Protein AF-A0A842YG38-F1 (afdb_monomer_lite)

Radius of gyration: 20.45 Å; chains: 1; bounding box: 41×38×57 Å

pLDDT: mean 91.99, std 7.6, range [54.41, 98.69]

Foldseek 3Di:
DVVLLVCLVVQNKDWDKDFAAQKIKTAIDGHPPAATPCQPPFPDDVVPDDDCQRRNTDVVVVVVRVVLSVVQVVCVVVVHDGPRGQWMFMAGRVVRDTDIDGHHHDLQRCRRHDHPDDGDDDDDDQWDWDQDPPRKIKIKGHDPWQPQDPQVQLVVQCVVVVWAWPADDPFWTKTAHPLGKIWIAGSRRIIMIIRDPDPVVVVVVSCSSRVD

Secondary structure (DSSP, 8-state):
-HHHHHHHHHT--EEEEEEEBTEEEEEEE-TTTS--HHHHSTT--GGGSPPHHHH-B-HHHHHHHHHHHHHHHHHHHTTPPPTTBTEEEEEETTTTEEEEEEP---TT-TTTS--SSPPPPPPP-SEEEEE-GGG-EEEEE--SS-----HHHHHHHHHHTTPEEEEEETTEEEEE-TTS-EEEEETTS-EEEES-SSHHHHHHHHHHHHT-

Sequence (212 aa):
YALNRACLESGTPLIHGAAVAYNGNVSTIIPGKTACLECFQGGIDDSELPTCAVVGVHPSLVNVIGSMMASEAVRVLAGLMPVLADRLMFVDFHDLSFDVIKLMRSERCPVCGESDREPYQLTFEPIVEICGREGRRVFVFQPDESLDIELFRVLEKVEKLGYEVFAQGMLGFSFVGSDGVKGSVLKSGITILEGFNTRDSATRFHANILGS

Structure (mmCIF, N/CA/C/O backbone):
data_AF-A0A842YG38-F1
#
_entry.id   AF-A0A842YG38-F1
#
loop_
_atom_site.group_PDB
_atom_site.id
_atom_site.type_symbol
_atom_site.label_atom_id
_atom_site.label_alt_id
_atom_site.label_comp_id
_atom_site.label_asym_id
_atom_site.label_entity_id
_atom_site.label_seq_id
_atom_site.pdbx_PDB_ins_code
_atom_site.Cartn_x
_atom_site.Cartn_y
_atom_site.Cartn_z
_atom_site.occupancy
_atom_site.B_iso_or_equiv
_atom_site.auth_seq_id
_atom_site.auth_comp_id
_atom_site.auth_asym_id
_atom_site.auth_atom_id
_atom_site.pdbx_PDB_model_num
ATOM 1 N N . TYR A 1 1 ? 4.309 -1.866 7.456 1.00 89.19 1 TYR A N 1
ATOM 2 C CA . TYR A 1 1 ? 4.528 -1.067 8.689 1.00 89.19 1 TYR A CA 1
ATOM 3 C C . TYR A 1 1 ? 4.772 0.433 8.477 1.00 89.19 1 TYR A C 1
ATOM 5 O O . TYR A 1 1 ? 4.211 1.210 9.240 1.00 89.19 1 TYR A O 1
ATOM 13 N N . ALA A 1 2 ? 5.536 0.877 7.466 1.00 91.25 2 ALA A N 1
ATOM 14 C CA . ALA A 1 2 ? 5.859 2.303 7.259 1.00 91.25 2 ALA A CA 1
ATOM 15 C C . ALA A 1 2 ? 4.635 3.248 7.275 1.00 91.25 2 ALA A C 1
ATOM 17 O O . ALA A 1 2 ? 4.614 4.219 8.027 1.00 91.25 2 ALA A O 1
ATOM 18 N N . LEU A 1 3 ? 3.574 2.911 6.529 1.00 93.88 3 LEU A N 1
ATOM 19 C CA . LEU A 1 3 ? 2.346 3.715 6.481 1.00 93.88 3 LEU A CA 1
ATOM 20 C C . LEU A 1 3 ? 1.648 3.824 7.847 1.00 93.88 3 LEU A C 1
ATOM 22 O O . LEU A 1 3 ? 1.170 4.893 8.202 1.00 93.88 3 LEU A O 1
ATOM 26 N N . ASN A 1 4 ? 1.637 2.747 8.642 1.00 95.94 4 ASN A N 1
ATOM 27 C CA . ASN A 1 4 ? 1.090 2.775 10.002 1.00 95.94 4 ASN A CA 1
ATOM 28 C C . ASN A 1 4 ? 1.818 3.811 10.865 1.00 95.94 4 ASN A C 1
ATOM 30 O O . ASN A 1 4 ? 1.164 4.612 11.521 1.00 95.94 4 ASN A O 1
ATOM 34 N N . ARG A 1 5 ? 3.155 3.841 10.823 1.00 95.19 5 ARG A N 1
ATOM 35 C CA . ARG A 1 5 ? 3.957 4.801 11.599 1.00 95.19 5 ARG A CA 1
ATOM 36 C C . ARG A 1 5 ? 3.713 6.242 11.152 1.00 95.19 5 ARG A C 1
ATOM 38 O O . ARG A 1 5 ? 3.438 7.085 11.995 1.00 95.19 5 ARG A O 1
ATOM 45 N N . ALA A 1 6 ? 3.699 6.499 9.845 1.00 96.56 6 ALA A N 1
ATOM 46 C CA . ALA A 1 6 ? 3.403 7.829 9.307 1.00 96.56 6 ALA A CA 1
ATOM 47 C C . ALA A 1 6 ? 1.988 8.320 9.682 1.00 96.56 6 ALA A C 1
ATOM 49 O O . ALA A 1 6 ? 1.783 9.488 10.021 1.00 96.56 6 ALA A O 1
ATOM 50 N N . CYS A 1 7 ? 0.992 7.430 9.664 1.00 98.19 7 CYS A N 1
ATOM 51 C CA . CYS A 1 7 ? -0.370 7.737 10.106 1.00 98.19 7 CYS A CA 1
ATOM 52 C C . CYS A 1 7 ? -0.446 8.009 11.614 1.00 98.19 7 CYS A C 1
ATOM 54 O O . CYS A 1 7 ? -1.137 8.938 12.027 1.00 98.19 7 CYS A O 1
ATOM 56 N N . LEU A 1 8 ? 0.283 7.243 12.433 1.00 97.44 8 LEU A N 1
ATOM 57 C CA . LEU A 1 8 ? 0.380 7.485 13.875 1.00 97.44 8 LEU A CA 1
ATOM 58 C C . LEU A 1 8 ? 0.992 8.857 14.180 1.00 97.44 8 LEU A C 1
ATOM 60 O O . LEU A 1 8 ? 0.431 9.593 14.986 1.00 97.44 8 LEU A O 1
ATOM 64 N N . GLU A 1 9 ? 2.089 9.210 13.507 1.00 97.12 9 GLU A N 1
ATOM 65 C CA . GLU A 1 9 ? 2.782 10.493 13.674 1.00 97.12 9 GLU A CA 1
ATOM 66 C C . GLU A 1 9 ? 1.919 11.682 13.229 1.00 97.12 9 GLU A C 1
ATOM 68 O O . GLU A 1 9 ? 1.797 12.675 13.942 1.00 97.12 9 GLU A O 1
ATOM 73 N N . SER A 1 10 ? 1.264 11.568 12.071 1.00 98.00 10 SER A N 1
ATOM 74 C CA . SER A 1 10 ? 0.410 12.635 11.529 1.00 98.00 10 SER A CA 1
ATOM 75 C C . SER A 1 10 ? -0.978 12.721 12.175 1.00 98.00 10 SER A C 1
ATOM 77 O O . SER A 1 10 ? -1.723 13.660 11.900 1.00 98.00 10 SER A O 1
ATOM 79 N N . GLY A 1 11 ? -1.369 11.733 12.987 1.00 97.56 11 GLY A N 1
ATOM 80 C CA . GLY A 1 11 ? -2.729 11.620 13.521 1.00 97.56 11 GLY A CA 1
ATOM 81 C C . GLY A 1 11 ? -3.790 11.263 12.470 1.00 97.56 11 GLY A C 1
ATOM 82 O O . GLY A 1 11 ? -4.988 11.354 12.749 1.00 97.56 11 GLY A O 1
ATOM 83 N N . THR A 1 12 ? -3.378 10.845 11.271 1.00 98.25 12 THR A N 1
ATOM 84 C CA . THR A 1 12 ? -4.284 10.494 10.170 1.00 98.25 12 THR A CA 1
ATOM 85 C C . THR A 1 12 ? -4.851 9.083 10.371 1.00 98.25 12 THR A C 1
ATOM 87 O O . THR A 1 12 ? -4.068 8.144 10.520 1.00 98.25 12 THR A O 1
ATOM 90 N N . PRO A 1 13 ? -6.184 8.874 10.344 1.00 98.19 13 PRO A N 1
ATOM 91 C CA . PRO A 1 13 ? -6.758 7.531 10.378 1.00 98.19 13 PRO A CA 1
ATOM 92 C C . PRO A 1 13 ? -6.266 6.663 9.215 1.00 98.19 13 PRO A C 1
ATOM 94 O O . PRO A 1 13 ? -6.229 7.112 8.070 1.00 98.19 13 PRO A O 1
ATOM 97 N N . LEU A 1 14 ? -5.933 5.406 9.506 1.00 98.44 14 LEU A N 1
ATOM 98 C CA . LEU A 1 14 ? -5.499 4.421 8.518 1.00 98.44 14 LEU A CA 1
ATOM 99 C C . LEU A 1 14 ? -6.537 3.310 8.412 1.00 98.44 14 LEU A C 1
ATOM 101 O O . LEU A 1 14 ? -6.844 2.643 9.394 1.00 98.44 14 LEU A O 1
ATOM 105 N N . ILE A 1 15 ? -7.030 3.063 7.205 1.00 98.38 15 ILE A N 1
ATOM 106 C CA . ILE A 1 15 ? -7.835 1.879 6.914 1.00 98.38 15 ILE A CA 1
ATOM 107 C C . ILE A 1 15 ? -6.891 0.854 6.314 1.00 98.38 15 ILE A C 1
ATOM 109 O O . ILE A 1 15 ? -6.390 1.027 5.203 1.00 98.38 15 ILE A O 1
ATOM 113 N N . HIS A 1 16 ? -6.596 -0.175 7.094 1.00 97.62 16 HIS A N 1
ATOM 114 C CA . HIS A 1 16 ? -5.733 -1.266 6.689 1.00 97.62 16 HIS A CA 1
ATOM 115 C C . HIS A 1 16 ? -6.567 -2.360 6.030 1.00 97.62 16 HIS A C 1
ATOM 117 O O . HIS A 1 16 ? -7.630 -2.719 6.537 1.00 97.62 16 HIS A O 1
ATOM 123 N N . GLY A 1 17 ? -6.056 -2.916 4.937 1.00 96.81 17 GLY A N 1
ATOM 124 C CA . GLY A 1 17 ? -6.564 -4.156 4.382 1.00 96.81 17 GLY A CA 1
ATOM 125 C C . GLY A 1 17 ? -5.454 -4.972 3.739 1.00 96.81 17 GLY A C 1
ATOM 126 O O . GLY A 1 17 ? -4.491 -4.416 3.204 1.00 96.81 17 GLY A O 1
ATOM 127 N N . ALA A 1 18 ? -5.603 -6.289 3.800 1.00 94.19 18 ALA A N 1
ATOM 128 C CA . ALA A 1 18 ? -4.681 -7.255 3.217 1.00 94.19 18 ALA A CA 1
ATOM 129 C C . ALA A 1 18 ? -5.459 -8.421 2.598 1.00 94.19 18 ALA A C 1
ATOM 131 O O . ALA A 1 18 ? -6.557 -8.746 3.050 1.00 94.19 18 ALA A O 1
ATOM 132 N N . ALA A 1 19 ? -4.896 -9.048 1.564 1.00 93.81 19 ALA A N 1
ATOM 133 C CA . ALA A 1 19 ? -5.462 -10.233 0.927 1.00 93.81 19 ALA A CA 1
ATOM 134 C C . ALA A 1 19 ? -4.358 -11.102 0.309 1.00 93.81 19 ALA A C 1
ATOM 136 O O . ALA A 1 19 ? -3.479 -10.593 -0.389 1.00 93.81 19 ALA A O 1
ATOM 137 N N . VAL A 1 20 ? -4.423 -12.412 0.539 1.00 91.12 20 VAL A N 1
ATOM 138 C CA . VAL A 1 20 ? -3.501 -13.412 -0.009 1.00 91.12 20 VAL A CA 1
ATOM 139 C C . VAL A 1 20 ? -4.223 -14.750 -0.151 1.00 91.12 20 VAL A C 1
ATOM 141 O O . VAL A 1 20 ? -4.976 -15.150 0.736 1.00 91.12 20 VAL A O 1
ATOM 144 N N . ALA A 1 21 ? -4.015 -15.451 -1.268 1.00 92.25 21 ALA A N 1
ATOM 145 C CA . ALA A 1 21 ? -4.745 -16.673 -1.606 1.00 92.25 21 ALA A CA 1
ATOM 146 C C . ALA A 1 21 ? -6.273 -16.480 -1.468 1.00 92.25 21 ALA A C 1
ATOM 148 O O . ALA A 1 21 ? -6.866 -15.731 -2.246 1.00 92.25 21 ALA A O 1
ATOM 149 N N . TYR A 1 22 ? -6.897 -17.111 -0.471 1.00 95.00 22 TYR A N 1
ATOM 150 C CA . TYR A 1 22 ? -8.331 -17.018 -0.171 1.00 95.00 22 TYR A CA 1
ATOM 151 C C . TYR A 1 22 ? -8.636 -16.229 1.112 1.00 95.00 22 TYR A C 1
ATOM 153 O O . TYR A 1 22 ? -9.801 -16.086 1.466 1.00 95.00 22 TYR A O 1
ATOM 161 N N . ASN A 1 23 ? -7.617 -15.683 1.778 1.00 95.69 23 ASN A N 1
ATOM 162 C CA . ASN A 1 23 ? -7.745 -15.012 3.067 1.00 95.69 23 ASN A CA 1
ATOM 163 C C . ASN A 1 23 ? -7.525 -13.510 2.940 1.00 95.69 23 ASN A C 1
ATOM 165 O O . ASN A 1 23 ? -6.598 -13.061 2.263 1.00 95.69 23 ASN A O 1
ATOM 169 N N . GLY A 1 24 ? -8.343 -12.722 3.624 1.00 96.06 24 GLY A N 1
ATOM 170 C CA . GLY A 1 24 ? -8.175 -11.281 3.704 1.00 96.06 24 GLY A CA 1
ATOM 171 C C . GLY A 1 24 ? -8.549 -10.733 5.066 1.00 96.06 24 GLY A C 1
ATOM 172 O O . GLY A 1 24 ? -9.184 -11.404 5.877 1.00 96.06 24 GLY A O 1
ATOM 173 N N . ASN A 1 25 ? -8.139 -9.500 5.335 1.00 97.12 25 ASN A N 1
ATOM 174 C CA . ASN A 1 25 ? -8.551 -8.806 6.541 1.00 97.12 25 ASN A CA 1
ATOM 175 C C . ASN A 1 25 ? -8.699 -7.298 6.334 1.00 97.12 25 ASN A C 1
ATOM 177 O O . ASN A 1 25 ? -8.123 -6.739 5.400 1.00 97.12 25 ASN A O 1
ATOM 181 N N . VAL A 1 26 ? -9.498 -6.663 7.197 1.00 98.44 26 VAL A N 1
ATOM 182 C CA . VAL A 1 26 ? -9.698 -5.207 7.243 1.00 98.44 26 VAL A CA 1
ATOM 183 C C . VAL A 1 26 ? -9.767 -4.733 8.690 1.00 98.44 26 VAL A C 1
ATOM 185 O O . VAL A 1 26 ? -10.439 -5.345 9.524 1.00 98.44 26 VAL A O 1
ATOM 188 N N . SER A 1 27 ? -9.113 -3.612 8.983 1.00 98.44 27 SER A N 1
ATOM 189 C CA . SER A 1 27 ? -9.216 -2.918 10.267 1.00 98.44 27 SER A CA 1
ATOM 190 C C . SER A 1 27 ? -9.094 -1.410 10.079 1.00 98.44 27 SER A C 1
ATOM 192 O O . SER A 1 27 ? -8.398 -0.947 9.172 1.00 98.44 27 SER A O 1
ATOM 194 N N . THR A 1 28 ? -9.739 -0.639 10.954 1.00 98.56 28 THR A N 1
ATOM 195 C CA . THR A 1 28 ? -9.620 0.822 10.959 1.00 98.56 28 THR A CA 1
ATOM 196 C C . THR A 1 28 ? -8.837 1.284 12.181 1.00 98.56 28 THR A C 1
ATOM 198 O O . THR A 1 28 ? -9.261 1.108 13.322 1.00 98.56 28 THR A O 1
ATOM 201 N N . ILE A 1 29 ? -7.698 1.917 11.928 1.00 98.50 29 ILE A N 1
ATOM 202 C CA . ILE A 1 29 ? -6.767 2.422 12.931 1.00 98.50 29 ILE A CA 1
ATOM 203 C C . ILE A 1 29 ? -7.006 3.921 13.100 1.00 98.50 29 ILE A C 1
ATOM 205 O O . ILE A 1 29 ? -6.855 4.700 12.158 1.00 98.50 29 ILE A O 1
ATOM 209 N N . ILE A 1 30 ? -7.342 4.334 14.320 1.00 98.00 30 ILE A N 1
ATOM 210 C CA . ILE A 1 30 ? -7.445 5.738 14.711 1.00 98.00 30 ILE A CA 1
ATOM 211 C C . ILE A 1 30 ? -6.311 6.033 15.698 1.00 98.00 30 ILE A C 1
ATOM 213 O O . ILE A 1 30 ? -6.358 5.542 16.835 1.00 98.00 30 ILE A O 1
ATOM 217 N N . PRO A 1 31 ? -5.302 6.828 15.292 1.00 97.50 31 PRO A N 1
ATOM 218 C CA . PRO A 1 31 ? -4.151 7.145 16.129 1.00 97.50 31 PRO A CA 1
ATOM 219 C C . PRO A 1 31 ? -4.533 7.605 17.538 1.00 97.50 31 PRO A C 1
ATOM 221 O O . PRO A 1 31 ? -5.445 8.410 17.730 1.00 97.50 31 PRO A O 1
ATOM 224 N N . GLY A 1 32 ? -3.856 7.037 18.538 1.00 94.62 32 GLY A N 1
ATOM 225 C CA . GLY A 1 32 ? -4.081 7.323 19.958 1.00 94.62 32 GLY A CA 1
ATOM 226 C C . GLY A 1 32 ? -5.387 6.779 20.554 1.00 94.62 32 GLY A C 1
ATOM 227 O O . GLY A 1 32 ? -5.559 6.870 21.767 1.00 94.62 32 GLY A O 1
ATOM 228 N N . LYS A 1 33 ? -6.295 6.205 19.750 1.00 95.69 33 LYS A N 1
ATOM 229 C CA . LYS A 1 33 ? -7.598 5.701 20.220 1.00 95.69 33 LYS A CA 1
ATOM 230 C C . LYS A 1 33 ? -7.733 4.185 20.120 1.00 95.69 33 LYS A C 1
ATOM 232 O O . LYS A 1 33 ? -8.194 3.578 21.076 1.00 95.69 33 LYS A O 1
ATOM 237 N N . THR A 1 34 ? -7.326 3.590 19.001 1.00 97.62 34 THR A N 1
ATOM 238 C CA . THR A 1 34 ? -7.459 2.144 18.752 1.00 97.62 34 THR A CA 1
ATOM 239 C C . THR A 1 34 ? -6.103 1.439 18.770 1.00 97.62 34 THR A C 1
ATOM 241 O O . THR A 1 34 ? -5.045 2.077 18.801 1.00 97.62 34 THR A O 1
ATOM 244 N N . ALA A 1 35 ? -6.111 0.109 18.690 1.00 97.50 35 ALA A N 1
ATOM 245 C CA . ALA A 1 35 ? -4.940 -0.672 18.315 1.00 97.50 35 ALA A CA 1
ATOM 246 C C . ALA A 1 35 ? -4.382 -0.193 16.960 1.00 97.50 35 ALA A C 1
ATOM 248 O O . ALA A 1 35 ? -5.147 0.074 16.031 1.00 97.50 35 ALA A O 1
ATOM 249 N N . CYS A 1 36 ? -3.055 -0.076 16.852 1.00 97.12 36 CYS A N 1
ATOM 250 C CA . CYS A 1 36 ? -2.376 0.152 15.577 1.00 97.12 36 CYS A CA 1
ATOM 251 C C . CYS A 1 36 ? -2.009 -1.182 14.914 1.00 97.12 36 CYS A C 1
ATOM 253 O O . CYS A 1 36 ? -2.131 -2.236 15.541 1.00 97.12 36 CYS A O 1
ATOM 255 N N . LEU A 1 37 ? -1.511 -1.144 13.676 1.00 95.25 37 LEU A N 1
ATOM 256 C CA . LEU A 1 37 ? -1.117 -2.355 12.946 1.00 95.25 37 LEU A CA 1
ATOM 257 C C . LEU A 1 37 ? -0.091 -3.196 13.726 1.00 95.25 37 LEU A C 1
ATOM 259 O O . LEU A 1 37 ? -0.227 -4.407 13.855 1.00 95.25 37 LEU A O 1
ATOM 263 N N . GLU A 1 38 ? 0.907 -2.549 14.329 1.00 94.31 38 GLU A N 1
ATOM 264 C CA . GLU A 1 38 ? 1.949 -3.230 15.110 1.00 94.31 38 GLU A CA 1
ATOM 265 C C . GLU A 1 38 ? 1.470 -3.723 16.485 1.00 94.31 38 GLU A C 1
ATOM 267 O O . GLU A 1 38 ? 2.184 -4.476 17.139 1.00 94.31 38 GLU A O 1
ATOM 272 N N . CYS A 1 39 ? 0.261 -3.360 16.934 1.00 94.75 39 CYS A N 1
ATOM 273 C CA . CYS A 1 39 ? -0.321 -3.962 18.137 1.00 94.75 39 CYS A CA 1
ATOM 274 C C . CYS A 1 39 ? -0.734 -5.420 17.911 1.00 94.75 39 CYS A C 1
ATOM 276 O O . CYS A 1 39 ? -0.645 -6.210 18.845 1.00 94.75 39 CYS A O 1
ATOM 278 N N . PHE A 1 40 ? -1.219 -5.762 16.712 1.00 91.38 40 PHE A N 1
ATOM 279 C CA . PHE A 1 40 ? -1.770 -7.093 16.416 1.00 91.38 40 PHE A CA 1
ATOM 280 C C . PHE A 1 40 ? -0.999 -7.860 15.339 1.00 91.38 40 PHE A C 1
ATOM 282 O O . PHE A 1 40 ? -1.184 -9.066 15.215 1.00 91.38 40 PHE A O 1
ATOM 289 N N . GLN A 1 41 ? -0.131 -7.181 14.589 1.00 87.00 41 GLN A N 1
ATOM 290 C CA . GLN A 1 41 ? 0.727 -7.784 13.568 1.00 87.00 41 GLN A CA 1
ATOM 291 C C . GLN A 1 41 ? 2.225 -7.598 13.869 1.00 87.00 41 GLN A C 1
ATOM 293 O O . GLN A 1 41 ? 3.075 -8.060 13.119 1.00 87.00 41 GLN A O 1
ATOM 298 N N . GLY A 1 42 ? 2.576 -6.928 14.973 1.00 76.81 42 GLY A N 1
ATOM 299 C CA . GLY A 1 42 ? 3.970 -6.671 15.334 1.00 76.81 42 GLY A CA 1
ATOM 300 C C . GLY A 1 42 ? 4.759 -7.953 15.614 1.00 76.81 42 GLY A C 1
ATOM 301 O O . GLY A 1 42 ? 4.316 -8.805 16.382 1.00 76.81 42 GLY A O 1
ATOM 302 N N . GLY A 1 43 ? 5.956 -8.053 15.029 1.00 68.44 43 GLY A N 1
ATOM 303 C CA . GLY A 1 43 ? 6.881 -9.171 15.246 1.00 68.44 43 GLY A CA 1
ATOM 304 C C . GLY A 1 43 ? 6.702 -10.354 14.295 1.00 68.44 43 GLY A C 1
ATOM 305 O O . GLY A 1 43 ? 7.338 -11.381 14.508 1.00 68.44 43 GLY A O 1
ATOM 306 N N . ILE A 1 44 ? 5.864 -10.220 13.265 1.00 74.06 44 ILE A N 1
ATOM 307 C CA . ILE A 1 44 ? 5.828 -11.169 12.152 1.00 74.06 44 ILE A CA 1
ATOM 308 C C . ILE A 1 44 ? 6.951 -10.812 11.178 1.00 74.06 44 ILE A C 1
ATOM 310 O O . ILE A 1 44 ? 7.106 -9.646 10.807 1.00 74.06 44 ILE A O 1
ATOM 314 N N . ASP A 1 45 ? 7.740 -11.811 10.791 1.00 73.62 45 ASP A N 1
ATOM 315 C CA . ASP A 1 45 ? 8.684 -11.671 9.692 1.00 73.62 45 ASP A CA 1
ATOM 316 C C . ASP A 1 45 ? 7.926 -11.798 8.366 1.00 73.62 45 ASP A C 1
ATOM 318 O O . ASP A 1 45 ? 7.559 -12.892 7.936 1.00 73.62 45 ASP A O 1
ATOM 322 N N . ASP A 1 46 ? 7.670 -10.658 7.723 1.00 72.12 46 ASP A N 1
ATOM 323 C CA . ASP A 1 46 ? 6.972 -10.613 6.438 1.00 72.12 46 ASP A CA 1
ATOM 324 C C . ASP A 1 46 ? 7.717 -11.414 5.345 1.00 72.12 46 ASP A C 1
ATOM 326 O O . ASP A 1 46 ? 7.086 -11.831 4.373 1.00 72.12 46 ASP A O 1
ATOM 330 N N . SER A 1 47 ? 9.025 -11.677 5.501 1.00 71.62 47 SER A N 1
ATOM 331 C CA . SER A 1 47 ? 9.806 -12.487 4.552 1.00 71.62 47 SER A CA 1
ATOM 332 C C . SER A 1 47 ? 9.492 -13.987 4.620 1.00 71.62 47 SER A C 1
ATOM 334 O O . SER A 1 47 ? 9.705 -14.704 3.640 1.00 71.62 47 SER A O 1
ATOM 336 N N . GLU A 1 48 ? 8.932 -14.461 5.736 1.00 75.12 48 GLU A N 1
ATOM 337 C CA . GLU A 1 48 ? 8.480 -15.846 5.902 1.00 75.12 48 GLU A CA 1
ATOM 338 C C . GLU A 1 48 ? 7.050 -16.060 5.379 1.00 75.12 48 GLU A C 1
ATOM 340 O O . GLU A 1 48 ? 6.600 -17.200 5.224 1.00 75.12 48 GLU A O 1
ATOM 345 N N . LEU A 1 49 ? 6.318 -14.979 5.088 1.00 77.12 49 LEU A N 1
ATOM 346 C CA . LEU A 1 49 ? 4.953 -15.061 4.584 1.00 77.12 49 LEU A CA 1
ATOM 347 C C . LEU A 1 49 ? 4.926 -15.276 3.062 1.00 77.12 49 LEU A C 1
ATOM 349 O O . LEU A 1 49 ? 5.641 -14.607 2.313 1.00 77.12 49 LEU A O 1
ATOM 353 N N . PRO A 1 50 ? 4.051 -16.163 2.555 1.00 73.50 50 PRO A N 1
ATOM 354 C CA . PRO A 1 50 ? 3.872 -16.317 1.122 1.00 73.50 50 PRO A CA 1
ATOM 355 C C . PRO A 1 50 ? 3.331 -15.022 0.511 1.00 73.50 50 PRO A C 1
ATOM 357 O O . PRO A 1 50 ? 2.328 -14.465 0.959 1.00 73.50 50 PRO A O 1
ATOM 360 N N . THR A 1 51 ? 3.966 -14.559 -0.561 1.00 73.81 51 THR A N 1
ATOM 361 C CA . THR A 1 51 ? 3.512 -13.371 -1.285 1.00 73.81 51 THR A CA 1
ATOM 362 C C . THR A 1 51 ? 2.381 -13.727 -2.247 1.00 73.81 51 THR A C 1
ATOM 364 O O . THR A 1 51 ? 2.328 -14.832 -2.794 1.00 73.81 51 THR A O 1
ATOM 367 N N . CYS A 1 52 ? 1.497 -12.768 -2.539 1.00 70.88 52 CYS A N 1
ATOM 368 C CA . CYS A 1 52 ? 0.468 -12.937 -3.574 1.00 70.88 52 CYS A CA 1
ATOM 369 C C . CYS A 1 52 ? 1.067 -13.243 -4.959 1.00 70.88 52 CYS A C 1
ATOM 371 O O . CYS A 1 52 ? 0.389 -13.819 -5.804 1.00 70.88 52 CYS A O 1
ATOM 373 N N . ALA A 1 53 ? 2.342 -12.910 -5.175 1.00 68.19 53 ALA A N 1
ATOM 374 C CA . ALA A 1 53 ? 3.084 -13.271 -6.371 1.00 68.19 53 ALA A CA 1
ATOM 375 C C . ALA A 1 53 ? 3.353 -14.782 -6.486 1.00 68.19 53 ALA A C 1
ATOM 377 O O . ALA A 1 53 ? 3.402 -15.320 -7.589 1.00 68.19 53 ALA A O 1
ATOM 378 N N . VAL A 1 54 ? 3.503 -15.466 -5.349 1.00 74.12 54 VAL A N 1
ATOM 379 C CA . VAL A 1 54 ? 3.790 -16.905 -5.286 1.00 74.12 54 VAL A CA 1
ATOM 380 C C . VAL A 1 54 ? 2.505 -17.722 -5.187 1.00 74.12 54 VAL A C 1
ATOM 382 O O . VAL A 1 54 ? 2.346 -18.700 -5.912 1.00 74.12 54 VAL A O 1
ATOM 385 N N . VAL A 1 55 ? 1.581 -17.331 -4.303 1.00 83.25 55 VAL A N 1
ATOM 386 C CA . VAL A 1 55 ? 0.369 -18.126 -4.013 1.00 83.25 55 VAL A CA 1
ATOM 387 C C . VAL A 1 55 ? -0.895 -17.613 -4.701 1.00 83.25 55 VAL A C 1
ATOM 389 O O . VAL A 1 55 ? -1.942 -18.253 -4.632 1.00 83.25 55 VAL A O 1
ATOM 392 N N . GLY A 1 56 ? -0.815 -16.468 -5.380 1.00 83.50 56 GLY A N 1
ATOM 393 C CA . GLY A 1 56 ? -1.969 -15.809 -5.979 1.00 83.50 56 GLY A CA 1
ATOM 394 C C . GLY A 1 56 ? -2.875 -15.126 -4.951 1.00 83.50 56 GLY A C 1
ATOM 395 O O . GLY A 1 56 ? -2.622 -15.109 -3.745 1.00 83.50 56 GLY A O 1
ATOM 396 N N . VAL A 1 57 ? -3.957 -14.532 -5.449 1.00 90.19 57 VAL A N 1
ATOM 397 C CA . VAL A 1 57 ? -5.043 -13.982 -4.633 1.00 90.19 57 VAL A CA 1
ATOM 398 C C . VAL A 1 57 ? -6.357 -14.098 -5.399 1.00 90.19 57 VAL A C 1
ATOM 400 O O . VAL A 1 57 ? -6.407 -13.834 -6.602 1.00 90.19 57 VAL A O 1
ATOM 403 N N . HIS A 1 58 ? -7.426 -14.502 -4.717 1.00 92.06 58 HIS A N 1
ATOM 404 C CA . HIS A 1 58 ? -8.745 -14.622 -5.319 1.00 92.06 58 HIS A CA 1
ATOM 405 C C . HIS A 1 58 ? -9.272 -13.228 -5.726 1.00 92.06 58 HIS A C 1
ATOM 407 O O . HIS A 1 58 ? -9.467 -12.375 -4.857 1.00 92.06 58 HIS A O 1
ATOM 413 N N . PRO A 1 59 ? -9.566 -12.953 -7.012 1.00 91.62 59 PRO A N 1
ATOM 414 C CA . PRO A 1 59 ? -9.903 -11.595 -7.458 1.00 91.62 59 PRO A CA 1
ATOM 415 C C . PRO A 1 59 ? -11.123 -10.989 -6.753 1.00 91.62 59 PRO A C 1
ATOM 417 O O . PRO A 1 59 ? -11.111 -9.824 -6.359 1.00 91.62 59 PRO A O 1
ATOM 420 N N . SER A 1 60 ? -12.171 -11.786 -6.524 1.00 95.25 60 SER A N 1
ATOM 421 C CA . SER A 1 60 ? -13.375 -11.298 -5.839 1.00 95.25 60 SER A CA 1
ATOM 422 C C . SER A 1 60 ? -13.134 -10.995 -4.357 1.00 95.25 60 SER A C 1
ATOM 424 O O . SER A 1 60 ? -13.841 -10.160 -3.802 1.00 95.25 60 SER A O 1
ATOM 426 N N . LEU A 1 61 ? -12.130 -11.620 -3.727 1.00 96.38 61 LEU A N 1
ATOM 427 C CA . LEU A 1 61 ? -11.757 -11.306 -2.348 1.00 96.38 61 LEU A CA 1
ATOM 428 C C . LEU A 1 61 ? -11.176 -9.895 -2.283 1.00 96.38 61 LEU A C 1
ATOM 430 O O . LEU A 1 61 ? -11.605 -9.102 -1.453 1.00 96.38 61 LEU A O 1
ATOM 434 N N . VAL A 1 62 ? -10.282 -9.543 -3.214 1.00 95.06 62 VAL A N 1
ATOM 435 C CA . VAL A 1 62 ? -9.717 -8.185 -3.311 1.00 95.06 62 VAL A CA 1
ATOM 436 C C . VAL A 1 62 ? -10.828 -7.138 -3.449 1.00 95.06 62 VAL A C 1
ATOM 438 O O . VAL A 1 62 ? -10.787 -6.108 -2.779 1.00 95.06 62 VAL A O 1
ATOM 441 N N . ASN A 1 63 ? -11.864 -7.425 -4.245 1.00 96.62 63 ASN A N 1
ATOM 442 C CA . ASN A 1 63 ? -13.020 -6.534 -4.390 1.00 96.62 63 ASN A CA 1
ATOM 443 C C . ASN A 1 63 ? -13.821 -6.384 -3.088 1.00 96.62 63 ASN A C 1
ATOM 445 O O . ASN A 1 63 ? -14.238 -5.274 -2.751 1.00 96.62 63 ASN A O 1
ATOM 449 N N . VAL A 1 64 ? -14.039 -7.478 -2.352 1.00 98.00 64 VAL A N 1
ATOM 450 C CA . VAL A 1 64 ? -14.742 -7.448 -1.059 1.00 98.00 64 VAL A CA 1
ATOM 451 C C . VAL A 1 64 ? -13.948 -6.649 -0.028 1.00 98.00 64 VAL A C 1
ATOM 453 O O . VAL A 1 64 ? -14.500 -5.731 0.577 1.00 98.00 64 VAL A O 1
ATOM 456 N N . ILE A 1 65 ? -12.649 -6.927 0.107 1.00 98.31 65 ILE A N 1
ATOM 457 C CA . ILE A 1 65 ? -11.742 -6.205 1.009 1.00 98.31 65 ILE A CA 1
ATOM 458 C C . ILE A 1 65 ? -11.718 -4.711 0.661 1.00 98.31 65 ILE A C 1
ATOM 460 O O . ILE A 1 65 ? -11.974 -3.876 1.527 1.00 98.31 65 ILE A O 1
ATOM 464 N N . GLY A 1 66 ? -11.531 -4.356 -0.614 1.00 98.19 66 GLY A N 1
ATOM 465 C CA . GLY A 1 66 ? -11.549 -2.962 -1.066 1.00 98.19 66 GLY A CA 1
ATOM 466 C C . GLY A 1 66 ? -12.884 -2.252 -0.809 1.00 98.19 66 GLY A C 1
ATOM 467 O O . GLY A 1 66 ? -12.899 -1.096 -0.387 1.00 98.19 66 GLY A O 1
ATOM 468 N N . SER A 1 67 ? -14.013 -2.945 -0.986 1.00 98.44 67 SER A N 1
ATOM 469 C CA . SER A 1 67 ? -15.347 -2.388 -0.709 1.00 98.44 67 SER A CA 1
ATOM 470 C C . SER A 1 67 ? -15.561 -2.120 0.783 1.00 98.44 67 SER A C 1
ATOM 472 O O . SER A 1 67 ? -16.104 -1.078 1.156 1.00 98.44 67 SER A O 1
ATOM 474 N N . MET A 1 68 ? -15.097 -3.024 1.649 1.00 98.44 68 MET A N 1
ATOM 475 C CA . MET A 1 68 ? -15.119 -2.826 3.101 1.00 98.44 68 MET A CA 1
ATOM 476 C C . MET A 1 68 ? -14.242 -1.642 3.519 1.00 98.44 68 MET A C 1
ATOM 478 O O . MET A 1 68 ? -14.690 -0.796 4.294 1.00 98.44 68 MET A O 1
ATOM 482 N N . MET A 1 69 ? -13.034 -1.531 2.955 1.00 98.69 69 MET A N 1
ATOM 483 C CA . MET A 1 69 ? -12.143 -0.395 3.206 1.00 98.69 69 MET A CA 1
ATOM 484 C C . MET A 1 69 ? -12.781 0.934 2.777 1.00 98.69 69 MET A C 1
ATOM 486 O O . MET A 1 69 ? -12.747 1.910 3.525 1.00 98.69 69 MET A O 1
ATOM 490 N N . ALA A 1 70 ? -13.414 0.976 1.601 1.00 98.62 70 ALA A N 1
ATOM 491 C CA . ALA A 1 70 ? -14.114 2.165 1.119 1.00 98.62 70 ALA A CA 1
ATOM 492 C C . ALA A 1 70 ? -15.282 2.560 2.039 1.00 98.62 70 ALA A C 1
ATOM 494 O O . ALA A 1 70 ? -15.461 3.739 2.343 1.00 98.62 70 ALA A O 1
ATOM 495 N N . SER A 1 71 ? -16.046 1.583 2.533 1.00 98.25 71 SER A N 1
ATOM 496 C CA . SER A 1 71 ? -17.125 1.826 3.497 1.00 98.25 71 SER A CA 1
ATOM 497 C C . SER A 1 71 ? -16.605 2.449 4.801 1.00 98.25 71 SER A C 1
ATOM 499 O O . SER A 1 71 ? -17.194 3.405 5.310 1.00 98.25 71 SER A O 1
ATOM 501 N N . GLU A 1 72 ? -15.488 1.952 5.336 1.00 98.44 72 GLU A N 1
ATOM 502 C CA . GLU A 1 72 ? -14.851 2.532 6.527 1.00 98.44 72 GLU A CA 1
ATOM 503 C C . GLU A 1 72 ? -14.308 3.945 6.254 1.00 98.44 72 GLU A C 1
ATOM 505 O O . GLU A 1 72 ? -14.467 4.834 7.092 1.00 98.44 72 GLU A O 1
ATOM 510 N N . ALA A 1 73 ? -13.764 4.196 5.058 1.00 98.38 73 ALA A N 1
ATOM 511 C CA . ALA A 1 73 ? -13.305 5.524 4.640 1.00 98.38 73 ALA A CA 1
ATOM 512 C C . ALA A 1 73 ? -14.436 6.546 4.631 1.00 98.38 73 ALA A C 1
ATOM 514 O O . ALA A 1 73 ? -14.291 7.632 5.190 1.00 98.38 73 ALA A O 1
ATOM 515 N N . VAL A 1 74 ? -15.585 6.185 4.057 1.00 98.50 74 VAL A N 1
ATOM 516 C CA . VAL A 1 74 ? -16.770 7.052 4.050 1.00 98.50 74 VAL A CA 1
ATOM 517 C C . VAL A 1 74 ? -17.195 7.400 5.476 1.00 98.50 74 VAL A C 1
ATOM 519 O O . VAL A 1 74 ? -17.527 8.553 5.743 1.00 98.50 74 VAL A O 1
ATOM 522 N N . ARG A 1 75 ? -17.137 6.445 6.414 1.00 98.00 75 ARG A N 1
ATOM 523 C CA . ARG A 1 75 ? -17.447 6.710 7.827 1.00 98.00 75 ARG A CA 1
ATOM 524 C C . ARG A 1 75 ? -16.489 7.716 8.446 1.00 98.00 75 ARG A C 1
ATOM 526 O O . ARG A 1 75 ? -16.960 8.690 9.027 1.00 98.00 75 ARG A O 1
ATOM 533 N N . VAL A 1 76 ? -15.181 7.516 8.273 1.00 97.88 76 VAL A N 1
ATOM 534 C CA . VAL A 1 76 ? -14.154 8.453 8.759 1.00 97.88 76 VAL A CA 1
ATOM 535 C C . VAL A 1 76 ? -14.402 9.858 8.206 1.00 97.88 76 VAL A C 1
ATOM 537 O O . VAL A 1 76 ? -14.460 10.817 8.973 1.00 97.88 76 VAL A O 1
ATOM 540 N N . LEU A 1 77 ? -14.605 9.978 6.892 1.00 98.06 77 LEU A N 1
ATOM 541 C CA . LEU A 1 77 ? -14.829 11.261 6.217 1.00 98.06 77 LEU A CA 1
ATOM 542 C C . LEU A 1 77 ? -16.132 11.943 6.652 1.00 98.06 77 LEU A C 1
ATOM 544 O O . LEU A 1 77 ? -16.193 13.167 6.723 1.00 98.06 77 LEU A O 1
ATOM 548 N N . ALA A 1 78 ? -17.161 11.163 6.983 1.00 98.12 78 ALA A N 1
ATOM 549 C CA . ALA A 1 78 ? -18.427 11.662 7.511 1.00 98.12 78 ALA A CA 1
ATOM 550 C C . ALA A 1 78 ? -18.379 11.996 9.018 1.00 98.12 78 ALA A C 1
ATOM 552 O O . ALA A 1 78 ? -19.406 12.360 9.591 1.00 98.12 78 ALA A O 1
ATOM 553 N N . GLY A 1 79 ? -17.227 11.844 9.685 1.00 96.56 79 GLY A N 1
ATOM 554 C CA . GLY A 1 79 ? -17.096 12.038 11.134 1.00 96.56 79 GLY A CA 1
ATOM 555 C C . GLY A 1 79 ? -17.804 10.966 11.970 1.00 96.56 79 GLY A C 1
ATOM 556 O O . GLY A 1 79 ? -18.042 11.159 13.162 1.00 96.56 79 GLY A O 1
ATOM 557 N N . LEU A 1 80 ? -18.160 9.835 11.357 1.00 97.69 80 LEU A N 1
ATOM 558 C CA . LEU A 1 80 ? -18.788 8.702 12.024 1.00 97.69 80 LEU A CA 1
ATOM 559 C C . LEU A 1 80 ? -17.720 7.758 12.565 1.00 97.69 80 LEU A C 1
ATOM 561 O O . LEU A 1 80 ? -16.700 7.516 11.921 1.00 97.69 80 LEU A O 1
ATOM 565 N N . MET A 1 81 ? -17.995 7.146 13.718 1.00 96.25 81 MET A N 1
ATOM 566 C CA . MET A 1 81 ? -17.120 6.100 14.236 1.00 96.25 81 MET A CA 1
ATOM 567 C C . MET A 1 81 ? -17.055 4.930 13.230 1.00 96.25 81 MET A C 1
ATOM 569 O O . MET A 1 81 ? -18.113 4.410 12.845 1.00 96.25 81 MET A O 1
ATOM 573 N N . PRO A 1 82 ? -15.858 4.511 12.786 1.00 97.50 82 PRO A N 1
ATOM 574 C CA . PRO A 1 82 ? -15.687 3.338 11.933 1.00 97.50 82 PRO A CA 1
ATOM 575 C C . PRO A 1 82 ? -16.160 2.060 12.635 1.00 97.50 82 PRO A C 1
ATOM 577 O O . PRO A 1 82 ? -16.031 1.935 13.856 1.00 97.50 82 PRO A O 1
ATOM 580 N N . VAL A 1 83 ? -16.725 1.111 11.884 1.00 97.88 83 VAL A N 1
ATOM 581 C CA . VAL A 1 83 ? -17.251 -0.145 12.453 1.00 97.88 83 VAL A CA 1
ATOM 582 C C . VAL A 1 83 ? -16.111 -1.074 12.860 1.00 97.88 83 VAL A C 1
ATOM 584 O O . VAL A 1 83 ? -16.247 -1.815 13.834 1.00 97.88 83 VAL A O 1
ATOM 587 N N . LEU A 1 84 ? -14.991 -1.016 12.139 1.00 98.44 84 LEU A N 1
ATOM 588 C CA . LEU A 1 84 ? -13.806 -1.846 12.338 1.00 98.44 84 LEU A CA 1
ATOM 589 C C . LEU A 1 84 ? -12.731 -1.171 13.200 1.00 98.44 84 LEU A C 1
ATOM 591 O O . LEU A 1 84 ? -11.584 -1.611 13.228 1.00 98.44 84 LEU A O 1
ATOM 595 N N . ALA A 1 85 ? -13.087 -0.119 13.936 1.00 97.75 85 ALA A N 1
ATOM 596 C CA . ALA A 1 85 ? -12.233 0.405 14.994 1.00 97.75 85 ALA A CA 1
ATOM 597 C C . ALA A 1 85 ? -12.113 -0.605 16.148 1.00 97.75 85 ALA A C 1
ATOM 599 O O . ALA A 1 85 ? -13.128 -1.108 16.635 1.00 97.75 85 ALA A O 1
ATOM 600 N N . ASP A 1 86 ? -10.877 -0.915 16.563 1.00 97.62 86 ASP A N 1
ATOM 601 C CA . ASP A 1 86 ? -10.546 -1.998 17.513 1.00 97.62 86 ASP A CA 1
ATOM 602 C C . ASP A 1 86 ? -11.109 -3.370 17.114 1.00 97.62 86 ASP A C 1
ATOM 604 O O . ASP A 1 86 ? -11.409 -4.230 17.949 1.00 97.62 86 ASP A O 1
ATOM 608 N N . ARG A 1 87 ? -11.270 -3.597 15.809 1.00 98.19 87 ARG A N 1
ATOM 609 C CA . ARG A 1 87 ? -11.712 -4.880 15.270 1.00 98.19 87 ARG A CA 1
ATOM 610 C C . ARG A 1 87 ? -10.919 -5.232 14.024 1.00 98.19 87 ARG A C 1
ATOM 612 O O . ARG A 1 87 ? -10.574 -4.362 13.230 1.00 98.19 87 ARG A O 1
ATOM 619 N N . LEU A 1 88 ? -10.668 -6.519 13.854 1.00 98.06 88 LEU A N 1
ATOM 620 C CA . LEU A 1 88 ? -10.163 -7.100 12.623 1.00 98.06 88 LEU A CA 1
ATOM 621 C C . LEU A 1 88 ? -11.300 -7.923 12.029 1.00 98.06 88 LEU A C 1
ATOM 623 O O . LEU A 1 88 ? -11.726 -8.909 12.630 1.00 98.06 88 LEU A O 1
ATOM 627 N N . MET A 1 89 ? -11.812 -7.493 10.881 1.00 98.44 89 MET A N 1
ATOM 628 C CA . MET A 1 89 ? -12.616 -8.369 10.039 1.00 98.44 89 MET A CA 1
ATOM 629 C C . MET A 1 89 ? -11.649 -9.327 9.354 1.00 98.44 89 MET A C 1
ATOM 631 O O . MET A 1 89 ? -10.787 -8.861 8.616 1.00 98.44 89 MET A O 1
ATOM 635 N N . PHE A 1 90 ? -11.780 -10.623 9.599 1.00 97.88 90 PHE A N 1
ATOM 636 C CA . PHE A 1 90 ? -11.086 -11.683 8.882 1.00 97.88 90 PHE A CA 1
ATOM 637 C C . PHE A 1 90 ? -12.069 -12.344 7.918 1.00 97.88 90 PHE A C 1
ATOM 639 O O . PHE A 1 90 ? -13.215 -12.611 8.276 1.00 97.88 90 PHE A O 1
ATOM 646 N N . VAL A 1 91 ? -11.638 -12.551 6.681 1.00 98.06 91 VAL A N 1
ATOM 647 C CA . VAL A 1 91 ? -12.471 -13.068 5.598 1.00 98.06 91 VAL A CA 1
ATOM 648 C C . VAL A 1 91 ? -11.775 -14.275 4.999 1.00 98.06 91 VAL A C 1
ATOM 650 O O . VAL A 1 91 ? -10.659 -14.135 4.498 1.00 98.06 91 VAL A O 1
ATOM 653 N N . ASP A 1 92 ? -12.446 -15.422 5.010 1.00 97.00 92 ASP A N 1
ATOM 654 C CA . ASP A 1 92 ? -11.970 -16.651 4.377 1.00 97.00 92 ASP A CA 1
ATOM 655 C C . ASP A 1 92 ? -12.924 -17.048 3.245 1.00 97.00 92 ASP A C 1
ATOM 657 O O . ASP A 1 92 ? -14.108 -17.306 3.456 1.00 97.00 92 ASP A O 1
ATOM 661 N N . PHE A 1 93 ? -12.422 -17.073 2.012 1.00 96.69 93 PHE A N 1
ATOM 662 C CA . PHE A 1 93 ? -13.193 -17.454 0.828 1.00 96.69 93 PHE A CA 1
ATOM 663 C C . PHE A 1 93 ? -13.244 -18.960 0.570 1.00 96.69 93 PHE A C 1
ATOM 665 O O . PHE A 1 93 ? -14.021 -19.379 -0.288 1.00 96.69 93 PHE A O 1
ATOM 672 N N . HIS A 1 94 ? -12.454 -19.766 1.278 1.00 93.44 94 HIS A N 1
ATOM 673 C CA . HIS A 1 94 ? -12.588 -21.217 1.235 1.00 93.44 94 HIS A CA 1
ATOM 674 C C . HIS A 1 94 ? -13.930 -21.639 1.846 1.00 93.44 94 HIS A C 1
ATOM 676 O O . HIS A 1 94 ? -14.693 -22.379 1.224 1.00 93.44 94 HIS A O 1
ATOM 682 N N . ASP A 1 95 ? -14.252 -21.073 3.011 1.00 94.56 95 ASP A N 1
ATOM 683 C CA . ASP A 1 95 ? -15.473 -21.382 3.764 1.00 94.56 95 ASP A CA 1
ATOM 684 C C . ASP A 1 95 ? -16.555 -20.291 3.635 1.00 94.56 95 ASP A C 1
ATOM 686 O O . ASP A 1 95 ? -17.660 -20.435 4.161 1.00 94.56 95 ASP A O 1
ATOM 690 N N . LEU A 1 96 ? -16.254 -19.204 2.910 1.00 96.38 96 LEU A N 1
ATOM 691 C CA . LEU A 1 96 ? -17.077 -17.992 2.795 1.00 96.38 96 LEU A CA 1
ATOM 692 C C . LEU A 1 96 ? -17.455 -17.403 4.169 1.00 96.38 96 LEU A C 1
ATOM 694 O O . LEU A 1 96 ? -18.594 -16.972 4.381 1.00 96.38 96 LEU A O 1
ATOM 698 N N . SER A 1 97 ? -16.496 -17.372 5.098 1.00 97.56 97 SER A N 1
ATOM 699 C CA . SER A 1 97 ? -16.685 -16.862 6.457 1.00 97.56 97 SER A CA 1
ATOM 700 C C . SER A 1 97 ? -16.248 -15.402 6.609 1.00 97.56 97 SER A C 1
ATOM 702 O O . SER A 1 97 ? -15.394 -14.885 5.883 1.00 97.56 97 SER A O 1
ATOM 704 N N . PHE A 1 98 ? -16.878 -14.734 7.576 1.00 98.06 98 PHE A N 1
ATOM 705 C CA . PHE A 1 98 ? -16.606 -13.355 7.966 1.00 98.06 98 PHE A CA 1
ATOM 706 C C . PHE A 1 98 ? -16.560 -13.286 9.488 1.00 98.06 98 PHE A C 1
ATOM 708 O O . PHE A 1 98 ? -17.597 -13.230 10.155 1.00 98.06 98 PHE A O 1
ATOM 715 N N . ASP A 1 99 ? -15.352 -13.293 10.031 1.00 97.94 99 ASP A N 1
ATOM 716 C CA . ASP A 1 99 ? -15.105 -13.364 11.461 1.00 97.94 99 ASP A CA 1
ATOM 717 C C . ASP A 1 99 ? -14.625 -12.015 11.988 1.00 97.94 99 ASP A C 1
ATOM 719 O O . ASP A 1 99 ? -13.765 -11.357 11.407 1.00 97.94 99 ASP A O 1
ATOM 723 N N . VAL A 1 100 ? -15.183 -11.580 13.117 1.00 98.25 100 VAL A N 1
ATOM 724 C CA . VAL A 1 100 ? -14.806 -10.310 13.746 1.00 98.25 100 VAL A CA 1
ATOM 725 C C . VAL A 1 100 ? -14.014 -10.588 15.010 1.00 98.25 100 VAL A C 1
ATOM 727 O O . VAL A 1 100 ? -14.562 -10.997 16.035 1.00 98.25 100 VAL A O 1
ATOM 730 N N . ILE A 1 101 ? -12.722 -10.293 14.953 1.00 97.75 101 ILE A N 1
ATOM 731 C CA . ILE A 1 101 ? -11.805 -10.420 16.081 1.00 97.75 101 ILE A CA 1
ATOM 732 C C . ILE A 1 101 ? -11.703 -9.056 16.759 1.00 97.75 101 ILE A C 1
ATOM 734 O O . ILE A 1 101 ? -11.450 -8.041 16.112 1.00 97.75 101 ILE A O 1
ATOM 738 N N . LYS A 1 102 ? -11.911 -9.010 18.077 1.00 97.75 102 LYS A N 1
ATOM 739 C CA . LYS A 1 102 ? -11.683 -7.786 18.854 1.00 97.75 102 LYS A CA 1
ATOM 740 C C . LYS A 1 102 ? -10.188 -7.577 19.037 1.00 97.75 102 LYS A C 1
ATOM 742 O O . LYS A 1 102 ? -9.485 -8.482 19.479 1.00 97.75 102 LYS A O 1
ATOM 747 N N . LEU A 1 103 ? -9.734 -6.374 18.732 1.00 97.12 103 LEU A N 1
ATOM 748 C CA . LEU A 1 103 ? -8.366 -5.946 18.949 1.00 97.12 103 LEU A CA 1
ATOM 749 C C . LEU A 1 103 ? -8.285 -5.141 20.242 1.00 97.12 103 LEU A C 1
ATOM 751 O O . LEU A 1 103 ? -9.255 -4.522 20.676 1.00 97.12 103 LEU A O 1
ATOM 755 N N . MET A 1 104 ? -7.111 -5.156 20.858 1.00 95.00 104 MET A N 1
ATOM 756 C CA . MET A 1 104 ? -6.808 -4.318 22.010 1.00 95.00 104 MET A CA 1
ATOM 757 C C . MET A 1 104 ? -5.508 -3.582 21.742 1.00 95.00 104 MET A C 1
ATOM 759 O O . MET A 1 104 ? -4.520 -4.175 21.301 1.00 95.00 104 MET A O 1
ATOM 763 N N . ARG A 1 105 ? -5.505 -2.274 22.004 1.00 95.06 105 ARG A N 1
ATOM 764 C CA . ARG A 1 105 ? -4.278 -1.486 21.952 1.00 95.06 105 ARG A CA 1
ATOM 765 C C . ARG A 1 105 ? -3.316 -2.011 23.0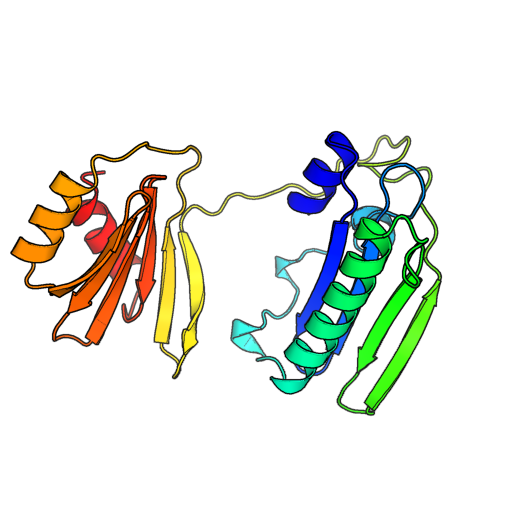15 1.00 95.06 105 ARG A C 1
ATOM 767 O O . ARG A 1 105 ? -3.657 -2.066 24.191 1.00 95.06 105 ARG A O 1
ATOM 774 N N . SER A 1 106 ? -2.112 -2.381 22.592 1.00 93.75 106 SER A N 1
ATOM 775 C CA . SER A 1 106 ? -1.050 -2.769 23.514 1.00 93.75 106 SER A CA 1
ATOM 776 C C . SER A 1 106 ? -0.423 -1.520 24.125 1.00 93.75 106 SER A C 1
ATOM 778 O O . SER A 1 106 ? 0.096 -0.668 23.403 1.00 93.75 106 SER A O 1
ATOM 780 N N . GLU A 1 107 ? -0.433 -1.430 25.456 1.00 93.50 107 GLU A N 1
ATOM 781 C CA . GLU A 1 107 ? 0.273 -0.375 26.195 1.00 93.50 107 GLU A CA 1
ATOM 782 C C . GLU A 1 107 ? 1.785 -0.434 25.961 1.00 93.50 107 GLU A C 1
ATOM 784 O O . GLU A 1 107 ? 2.438 0.598 25.987 1.00 93.50 107 GLU A O 1
ATOM 789 N N . ARG A 1 108 ? 2.317 -1.623 25.641 1.00 93.31 108 ARG A N 1
ATOM 790 C CA . ARG A 1 108 ? 3.734 -1.867 25.329 1.00 93.31 108 ARG A CA 1
ATOM 791 C C . ARG A 1 108 ? 4.002 -2.023 23.831 1.00 93.31 108 ARG A C 1
ATOM 793 O O . ARG A 1 108 ? 4.872 -2.792 23.429 1.00 93.31 108 ARG A O 1
ATOM 800 N N . CYS A 1 109 ? 3.214 -1.361 22.984 1.00 94.56 109 CYS A N 1
ATOM 801 C CA . CYS A 1 109 ? 3.483 -1.313 21.548 1.00 94.56 109 CYS A CA 1
ATOM 802 C C . CYS A 1 109 ? 4.700 -0.411 21.267 1.00 94.56 109 CYS A C 1
ATOM 804 O O . CYS A 1 109 ? 4.699 0.724 21.740 1.00 94.56 109 CYS A O 1
ATOM 806 N N . PRO A 1 110 ? 5.686 -0.846 20.460 1.00 93.31 110 PRO A N 1
ATOM 807 C CA . PRO A 1 110 ? 6.902 -0.070 20.191 1.00 93.31 110 PRO A CA 1
ATOM 808 C C . PRO A 1 110 ? 6.667 1.227 19.400 1.00 93.31 110 PRO A C 1
ATOM 810 O O . PRO A 1 110 ? 7.538 2.086 19.376 1.00 93.31 110 PRO A O 1
ATOM 813 N N . VAL A 1 111 ? 5.505 1.390 18.753 1.00 94.81 111 VAL A N 1
ATOM 814 C CA . VAL A 1 111 ? 5.215 2.561 17.896 1.00 94.81 111 VAL A CA 1
ATOM 815 C C . VAL A 1 111 ? 4.029 3.406 18.345 1.00 94.81 111 VAL A C 1
ATOM 817 O O . VAL A 1 111 ? 3.861 4.520 17.861 1.00 94.81 111 VAL A O 1
ATOM 820 N N . CYS A 1 112 ? 3.171 2.899 19.233 1.00 95.00 112 CYS A N 1
ATOM 821 C CA . CYS A 1 112 ? 2.016 3.658 19.721 1.00 95.00 112 CYS A CA 1
ATOM 822 C C . CYS A 1 112 ? 1.777 3.535 21.230 1.00 95.00 112 CYS A C 1
ATOM 824 O O . CYS A 1 112 ? 0.717 3.957 21.694 1.00 95.00 112 CYS A O 1
ATOM 826 N N . GLY A 1 113 ? 2.686 2.911 21.980 1.00 93.00 113 GLY A N 1
ATOM 827 C CA . GLY A 1 113 ? 2.624 2.733 23.432 1.00 93.00 113 GLY A CA 1
ATOM 828 C C . GLY A 1 113 ? 3.960 3.076 24.097 1.00 93.00 113 GLY A C 1
ATOM 829 O O . GLY A 1 113 ? 4.861 3.599 23.448 1.00 93.00 113 GLY A O 1
ATOM 830 N N . GLU A 1 114 ? 4.082 2.776 25.386 1.00 91.12 114 GLU A N 1
ATOM 831 C CA . GLU A 1 114 ? 5.320 2.915 26.157 1.00 91.12 114 GLU A CA 1
ATOM 832 C C . GLU A 1 114 ? 6.056 1.571 26.164 1.00 91.12 114 GLU A C 1
ATOM 834 O O . GLU A 1 114 ? 5.601 0.587 26.751 1.00 91.12 114 GLU A O 1
ATOM 839 N N . SER A 1 115 ? 7.179 1.491 25.455 1.00 87.69 115 SER A N 1
ATOM 840 C CA . SER A 1 115 ? 7.883 0.231 25.229 1.00 87.69 115 SER A CA 1
ATOM 841 C C . SER A 1 115 ? 9.378 0.451 25.051 1.00 87.69 115 SER A C 1
ATOM 843 O O . SER A 1 115 ? 9.779 1.298 24.263 1.00 87.69 115 SER A O 1
ATOM 845 N N . ASP A 1 116 ? 10.181 -0.399 25.695 1.00 85.50 116 ASP A N 1
ATOM 846 C CA . ASP A 1 116 ? 11.633 -0.494 25.472 1.00 85.50 116 ASP A CA 1
ATOM 847 C C . ASP A 1 116 ? 11.995 -1.404 24.281 1.00 85.50 116 ASP A C 1
ATOM 849 O O . ASP A 1 116 ? 13.165 -1.623 23.976 1.00 85.50 116 ASP A O 1
ATOM 853 N N . ARG A 1 117 ? 10.996 -2.021 23.636 1.00 85.44 117 ARG A N 1
ATOM 854 C CA . ARG A 1 117 ? 11.208 -2.857 22.447 1.00 85.44 117 ARG A CA 1
ATOM 855 C C . ARG A 1 117 ? 11.405 -1.981 21.220 1.00 85.44 117 ARG A C 1
ATOM 857 O O . ARG A 1 117 ? 10.619 -1.066 20.993 1.00 85.44 117 ARG A O 1
ATOM 864 N N . GLU A 1 118 ? 12.370 -2.355 20.394 1.00 85.75 118 GLU A N 1
ATOM 865 C CA . GLU A 1 118 ? 12.556 -1.760 19.076 1.00 85.75 118 GLU A CA 1
ATOM 866 C C . GLU A 1 118 ? 11.398 -2.138 18.131 1.00 85.75 118 GLU A C 1
ATOM 868 O O . GLU A 1 118 ? 10.966 -3.299 18.118 1.00 85.75 118 GLU A O 1
ATOM 873 N N . PRO A 1 119 ? 10.883 -1.190 17.327 1.00 86.25 119 PRO A N 1
ATOM 874 C CA . PRO A 1 119 ? 9.953 -1.491 16.247 1.00 86.25 119 PRO A CA 1
ATOM 875 C C . PRO A 1 119 ? 10.552 -2.454 15.215 1.00 86.25 119 PRO A C 1
ATOM 877 O O . PRO A 1 119 ? 11.770 -2.562 15.067 1.00 86.25 119 PRO A O 1
ATOM 880 N N . TYR A 1 120 ? 9.690 -3.097 14.420 1.00 82.75 120 TYR A N 1
ATOM 881 C CA . TYR A 1 120 ? 10.144 -3.883 13.266 1.00 82.75 120 TYR A CA 1
ATOM 882 C C . TYR A 1 120 ? 11.038 -3.029 12.349 1.00 82.75 120 TYR A C 1
ATOM 884 O O . TYR A 1 120 ? 10.692 -1.883 12.029 1.00 82.75 120 TYR A O 1
ATOM 892 N N . GLN A 1 121 ? 12.184 -3.569 11.942 1.00 84.06 121 GLN A N 1
ATOM 893 C CA . GLN A 1 121 ? 13.150 -2.842 11.123 1.00 84.06 121 GLN A CA 1
ATOM 894 C C . GLN A 1 121 ? 12.643 -2.761 9.684 1.00 84.06 121 GLN A C 1
ATOM 896 O O . GLN A 1 121 ? 12.402 -3.774 9.037 1.00 84.06 121 GLN A O 1
ATOM 901 N N . LEU A 1 122 ? 12.447 -1.540 9.189 1.00 83.12 122 LEU A N 1
ATOM 902 C CA . LEU A 1 122 ? 12.042 -1.322 7.806 1.00 83.12 122 LEU A CA 1
ATOM 903 C C . LEU A 1 122 ? 13.273 -1.456 6.912 1.00 83.12 122 LEU A C 1
ATOM 905 O O . LEU A 1 122 ? 14.209 -0.669 7.033 1.00 83.12 122 LEU A O 1
ATOM 909 N N . THR A 1 123 ? 13.260 -2.422 6.001 1.00 81.19 123 THR A N 1
ATOM 910 C CA . THR A 1 123 ? 14.263 -2.532 4.942 1.00 81.19 123 THR A CA 1
ATOM 911 C C . THR A 1 123 ? 13.771 -1.811 3.696 1.00 81.19 123 THR A C 1
ATOM 913 O O . THR A 1 123 ? 12.649 -2.030 3.239 1.00 81.19 123 THR A O 1
ATOM 916 N N . PHE A 1 124 ? 14.610 -0.939 3.140 1.00 82.69 124 PHE A N 1
ATOM 917 C CA . PHE A 1 124 ? 14.352 -0.336 1.841 1.00 82.69 124 PHE A CA 1
ATOM 918 C C . PHE A 1 124 ? 14.969 -1.198 0.739 1.00 82.69 124 PHE A C 1
ATOM 920 O O . PHE A 1 124 ? 16.173 -1.455 0.745 1.00 82.69 124 PHE A O 1
ATOM 927 N N . GLU A 1 125 ? 14.141 -1.636 -0.208 1.00 83.75 125 GLU A N 1
ATOM 928 C CA . GLU A 1 125 ? 14.596 -2.311 -1.418 1.00 83.75 125 GLU A CA 1
ATOM 929 C C . GLU A 1 125 ? 14.415 -1.380 -2.626 1.00 83.75 125 GLU A C 1
ATOM 931 O O . GLU A 1 125 ? 13.281 -1.127 -3.034 1.00 83.75 125 GLU A O 1
ATOM 936 N N . PRO A 1 126 ? 15.504 -0.892 -3.245 1.00 87.81 126 PRO A N 1
ATOM 937 C CA . PRO A 1 126 ? 15.421 0.088 -4.332 1.00 87.81 126 PRO A CA 1
ATOM 938 C C . PRO A 1 126 ? 14.844 -0.487 -5.630 1.00 87.81 126 PRO A C 1
ATOM 940 O O . PRO A 1 126 ? 14.478 0.255 -6.538 1.00 87.81 126 PRO A O 1
ATOM 943 N N . ILE A 1 127 ? 14.790 -1.815 -5.752 1.00 91.19 127 ILE A N 1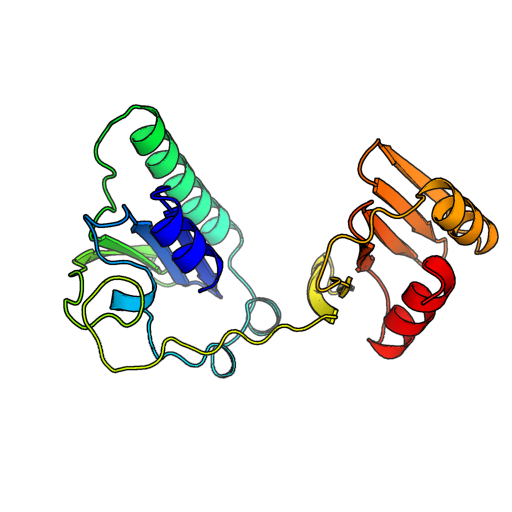
ATOM 944 C CA . ILE A 1 127 ? 14.219 -2.504 -6.906 1.00 91.19 127 ILE A CA 1
ATOM 945 C C . ILE A 1 127 ? 13.309 -3.592 -6.365 1.00 91.19 127 ILE A C 1
ATOM 947 O O . ILE A 1 127 ? 13.810 -4.547 -5.790 1.00 91.19 127 ILE A O 1
ATOM 951 N N . VAL A 1 128 ? 12.006 -3.512 -6.586 1.00 89.12 128 VAL A N 1
ATOM 952 C CA . VAL A 1 128 ? 11.064 -4.553 -6.157 1.00 89.12 128 VAL A CA 1
ATOM 953 C C . VAL A 1 128 ? 10.503 -5.254 -7.381 1.00 89.12 128 VAL A C 1
ATOM 955 O O . VAL A 1 128 ? 10.169 -4.617 -8.379 1.00 89.12 128 VAL A O 1
ATOM 958 N N . GLU A 1 129 ? 10.404 -6.577 -7.318 1.00 88.38 129 GLU A N 1
ATOM 959 C CA . GLU A 1 129 ? 9.691 -7.355 -8.321 1.00 88.38 129 GLU A CA 1
ATOM 960 C C . GLU A 1 129 ? 8.254 -7.609 -7.870 1.00 88.38 129 GLU A C 1
ATOM 962 O O . GLU A 1 129 ? 8.018 -8.105 -6.770 1.00 88.38 129 GLU A O 1
ATOM 967 N N . ILE A 1 130 ? 7.294 -7.298 -8.737 1.00 85.44 130 ILE A N 1
ATOM 968 C CA . ILE A 1 130 ? 5.874 -7.571 -8.513 1.00 85.44 130 ILE A CA 1
ATOM 969 C C . ILE A 1 130 ? 5.296 -8.379 -9.679 1.00 85.44 130 ILE A C 1
ATOM 971 O O . ILE A 1 130 ? 5.801 -8.349 -10.807 1.00 85.44 130 ILE A O 1
ATOM 975 N N . CYS A 1 131 ? 4.207 -9.102 -9.416 1.00 76.12 131 CYS A N 1
ATOM 976 C CA . CYS A 1 131 ? 3.485 -9.811 -10.464 1.00 76.12 131 CYS A CA 1
ATOM 977 C C . CYS A 1 131 ? 2.739 -8.840 -11.375 1.00 76.12 131 CYS A C 1
ATOM 979 O O . CYS A 1 131 ? 1.851 -8.105 -10.941 1.00 76.12 131 CYS A O 1
ATOM 981 N N . GLY A 1 132 ? 3.073 -8.888 -12.660 1.00 74.62 132 GLY A N 1
ATOM 982 C CA . GLY A 1 132 ? 2.284 -8.286 -13.720 1.00 74.62 132 GLY A CA 1
ATOM 983 C C . GLY A 1 132 ? 1.119 -9.174 -14.143 1.00 74.62 132 GLY A C 1
ATOM 984 O O . GLY A 1 132 ? 0.911 -10.288 -13.656 1.00 74.62 132 GLY A O 1
ATOM 985 N N . ARG A 1 133 ? 0.339 -8.667 -15.097 1.00 74.69 133 ARG A N 1
ATOM 986 C CA . ARG A 1 133 ? -0.725 -9.450 -15.736 1.00 74.69 133 ARG A CA 1
ATOM 987 C C . ARG A 1 133 ? -0.108 -10.480 -16.684 1.00 74.69 133 ARG A C 1
ATOM 989 O O . ARG A 1 133 ? 0.997 -10.285 -17.183 1.00 74.69 133 ARG A O 1
ATOM 996 N N . GLU A 1 134 ? -0.826 -11.577 -16.919 1.00 74.81 134 GLU A N 1
ATOM 997 C CA . GLU A 1 134 ? -0.423 -12.617 -17.883 1.00 74.81 134 GLU A CA 1
ATOM 998 C C . GLU A 1 134 ? 0.957 -13.247 -17.590 1.00 74.81 134 GLU A C 1
ATOM 1000 O O . GLU A 1 134 ? 1.671 -13.660 -18.498 1.00 74.81 134 GLU A O 1
ATOM 1005 N N . GLY A 1 135 ? 1.360 -13.305 -16.314 1.00 72.12 135 GLY A N 1
ATOM 1006 C CA . GLY A 1 135 ? 2.639 -13.897 -15.900 1.00 72.12 135 GLY A CA 1
ATOM 1007 C C . GLY A 1 135 ? 3.871 -13.042 -16.220 1.00 72.12 135 GLY A C 1
ATOM 1008 O O . GLY A 1 135 ? 4.998 -13.514 -16.073 1.00 72.12 135 GLY A O 1
ATOM 1009 N N . ARG A 1 136 ? 3.687 -11.788 -16.650 1.00 81.88 136 ARG A N 1
ATOM 1010 C CA . ARG A 1 136 ? 4.795 -10.862 -16.906 1.00 81.88 136 ARG A CA 1
ATOM 1011 C C . ARG A 1 136 ? 5.415 -10.375 -15.599 1.00 81.88 136 ARG A C 1
ATOM 1013 O O . ARG A 1 136 ? 4.707 -10.049 -14.650 1.00 81.88 136 ARG A O 1
ATOM 1020 N N . ARG A 1 137 ? 6.744 -10.280 -15.566 1.00 87.38 137 ARG A N 1
ATOM 1021 C CA . ARG A 1 137 ? 7.488 -9.700 -14.440 1.00 87.38 137 ARG A CA 1
ATOM 1022 C C . ARG A 1 137 ? 7.458 -8.180 -14.540 1.00 87.38 137 ARG A C 1
ATOM 1024 O O . ARG A 1 137 ? 7.637 -7.629 -15.633 1.00 87.38 137 ARG A O 1
ATOM 1031 N N . VAL A 1 138 ? 7.245 -7.523 -13.406 1.00 92.19 138 VAL A N 1
ATOM 1032 C CA . VAL A 1 138 ? 7.288 -6.067 -13.284 1.00 92.19 138 VAL A CA 1
ATOM 1033 C C . VAL A 1 138 ? 8.362 -5.706 -12.272 1.00 92.19 138 VAL A C 1
ATOM 1035 O O . VAL A 1 138 ? 8.345 -6.202 -11.150 1.00 92.19 138 VAL A O 1
ATOM 1038 N N . PHE A 1 139 ? 9.280 -4.831 -12.659 1.00 94.31 139 PHE A N 1
ATOM 1039 C CA . PHE A 1 139 ? 10.315 -4.287 -11.793 1.00 94.31 139 PHE A CA 1
ATOM 1040 C C . PHE A 1 139 ? 9.999 -2.827 -11.498 1.00 94.31 139 PHE A C 1
ATOM 1042 O O . PHE A 1 139 ? 9.865 -2.015 -12.416 1.00 94.31 139 PHE A O 1
ATOM 1049 N N . VAL A 1 140 ? 9.872 -2.503 -10.218 1.00 94.81 140 VAL A N 1
ATOM 1050 C CA . VAL A 1 140 ? 9.659 -1.146 -9.725 1.00 94.81 140 VAL A CA 1
ATOM 1051 C C . VAL A 1 140 ? 10.970 -0.655 -9.138 1.00 94.81 140 VAL A C 1
ATOM 1053 O O . VAL A 1 140 ? 11.447 -1.193 -8.146 1.00 94.81 140 VAL A O 1
ATOM 1056 N N . PHE A 1 141 ? 11.547 0.356 -9.770 1.00 95.00 141 PHE A N 1
ATOM 1057 C CA . PHE A 1 141 ? 12.711 1.082 -9.294 1.00 95.00 141 PHE A CA 1
ATOM 1058 C C . PHE A 1 141 ? 12.220 2.267 -8.483 1.00 95.00 141 PHE A C 1
ATOM 1060 O O . PHE A 1 141 ? 11.433 3.079 -8.979 1.00 95.00 141 PHE A O 1
ATOM 1067 N N . GLN A 1 142 ? 12.680 2.359 -7.245 1.00 92.62 142 GLN A N 1
ATOM 1068 C CA . GLN A 1 142 ? 12.326 3.423 -6.329 1.00 92.62 142 GLN A CA 1
ATOM 1069 C C . GLN A 1 142 ? 13.615 4.050 -5.790 1.00 92.62 142 GLN A C 1
ATOM 1071 O O . GLN A 1 142 ? 14.431 3.335 -5.211 1.00 92.62 142 GLN A O 1
ATOM 1076 N N . PRO A 1 143 ? 13.831 5.360 -5.991 1.00 90.69 143 PRO A N 1
ATOM 1077 C CA . PRO A 1 143 ? 14.924 6.063 -5.335 1.00 90.69 143 PRO A CA 1
ATOM 1078 C C . PRO A 1 143 ? 14.589 6.333 -3.859 1.00 90.69 143 PRO A C 1
ATOM 1080 O O . PRO A 1 143 ? 13.413 6.409 -3.492 1.00 90.69 143 PRO A O 1
A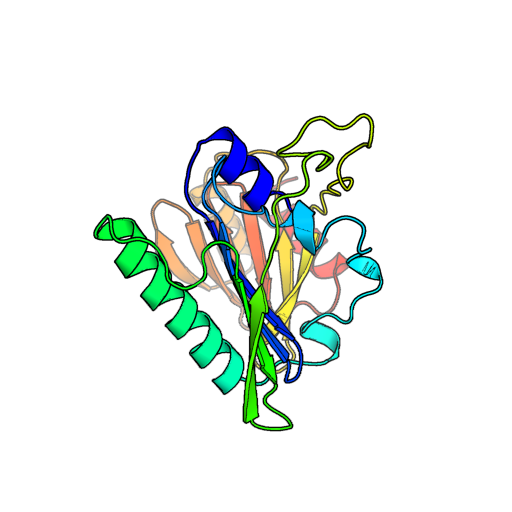TOM 1083 N N . ASP A 1 144 ? 15.622 6.507 -3.031 1.00 86.44 144 ASP A N 1
ATOM 1084 C CA . ASP A 1 144 ? 15.477 6.878 -1.613 1.00 86.44 144 ASP A CA 1
ATOM 1085 C C . ASP A 1 144 ? 14.804 8.251 -1.445 1.00 86.44 144 ASP A C 1
ATOM 1087 O O . ASP A 1 144 ? 14.019 8.472 -0.524 1.00 86.44 144 ASP A O 1
ATOM 1091 N N . GLU A 1 145 ? 15.077 9.167 -2.377 1.00 87.69 145 GLU A N 1
ATOM 1092 C CA . GLU A 1 145 ? 14.529 10.519 -2.414 1.00 87.69 145 GLU A CA 1
ATOM 1093 C C . GLU A 1 145 ? 14.002 10.862 -3.812 1.00 87.69 145 GLU A C 1
ATOM 1095 O O . GLU A 1 145 ? 14.410 10.288 -4.823 1.00 87.69 145 GLU A O 1
ATOM 1100 N N . SER A 1 146 ? 13.088 11.831 -3.884 1.00 88.88 146 SER A N 1
ATOM 1101 C CA . SER A 1 146 ? 12.575 12.315 -5.166 1.00 88.88 146 SER A CA 1
ATOM 1102 C C . SER A 1 146 ? 13.682 13.003 -5.965 1.00 88.88 146 SER A C 1
ATOM 1104 O O . SER A 1 146 ? 14.208 14.028 -5.540 1.00 88.88 146 SER A O 1
ATOM 1106 N N . LEU A 1 147 ? 13.967 12.489 -7.162 1.00 90.25 147 LEU A N 1
ATOM 1107 C CA . LEU A 1 147 ? 15.050 12.983 -8.021 1.00 90.25 147 LEU A CA 1
ATOM 1108 C C . LEU A 1 147 ? 14.697 14.242 -8.838 1.00 90.25 147 LEU A C 1
ATOM 1110 O O . LEU A 1 147 ? 15.586 14.832 -9.442 1.00 90.25 147 LEU A O 1
ATOM 1114 N N . ASP A 1 148 ? 13.417 14.629 -8.895 1.00 91.25 148 ASP A N 1
ATOM 1115 C CA . ASP A 1 148 ? 12.907 15.770 -9.682 1.00 91.25 148 ASP A CA 1
ATOM 1116 C C . ASP A 1 148 ? 13.398 15.771 -11.147 1.00 91.25 148 ASP A C 1
ATOM 1118 O O . ASP A 1 148 ? 13.859 16.777 -11.683 1.00 91.25 148 ASP A O 1
ATOM 1122 N N . ILE A 1 149 ? 13.329 14.613 -11.809 1.00 92.12 149 ILE A N 1
ATOM 1123 C CA . ILE A 1 149 ? 13.982 14.399 -13.106 1.00 92.12 149 ILE A CA 1
ATOM 1124 C C . ILE A 1 149 ? 13.415 15.286 -14.226 1.00 92.12 149 ILE A C 1
ATOM 1126 O O . ILE A 1 149 ? 12.206 15.507 -14.357 1.00 92.12 149 ILE A O 1
ATOM 1130 N N . GLU A 1 150 ? 14.300 15.714 -15.127 1.00 92.88 150 GLU A N 1
ATOM 1131 C CA . GLU A 1 150 ? 13.926 16.367 -16.382 1.00 92.88 150 GLU A CA 1
ATOM 1132 C C . GLU A 1 150 ? 13.346 15.338 -17.366 1.00 92.88 150 GLU A C 1
ATOM 1134 O O . GLU A 1 150 ? 14.056 14.792 -18.215 1.00 92.88 150 GLU A O 1
ATOM 1139 N N . LEU A 1 151 ? 12.036 15.080 -17.262 1.00 93.62 151 LEU A N 1
ATOM 1140 C CA . LEU A 1 151 ? 11.326 14.056 -18.044 1.00 93.62 151 LEU A CA 1
ATOM 1141 C C . LEU A 1 151 ? 11.600 14.124 -19.552 1.00 93.62 151 LEU A C 1
ATOM 1143 O O . LEU A 1 151 ? 11.725 13.082 -20.186 1.00 93.62 151 LEU A O 1
ATOM 1147 N N . PHE A 1 152 ? 11.746 15.326 -20.116 1.00 92.19 152 PHE A N 1
ATOM 1148 C CA . PHE A 1 152 ? 12.045 15.517 -21.538 1.00 92.19 152 PHE A CA 1
ATOM 1149 C C . PHE A 1 152 ? 13.342 14.810 -21.971 1.00 92.19 152 PHE A C 1
ATOM 1151 O O . PHE A 1 152 ? 13.376 14.180 -23.023 1.00 92.19 152 PHE A O 1
ATOM 1158 N N . ARG A 1 153 ? 14.392 14.826 -21.135 1.00 92.88 153 ARG A N 1
ATOM 1159 C CA . ARG A 1 153 ? 15.672 14.164 -21.449 1.00 92.88 153 ARG A CA 1
ATOM 1160 C C . ARG A 1 153 ? 15.552 12.644 -21.454 1.00 92.88 153 ARG A C 1
ATOM 1162 O O . ARG A 1 153 ? 16.199 11.973 -22.254 1.00 92.88 153 ARG A O 1
ATOM 1169 N N . VAL A 1 154 ? 14.752 12.100 -20.539 1.00 94.69 154 VAL A N 1
ATOM 1170 C CA . VAL A 1 154 ? 14.510 10.653 -20.460 1.00 94.69 154 VAL A CA 1
ATOM 1171 C C . VAL A 1 154 ? 13.635 10.208 -21.627 1.00 94.69 154 VAL A C 1
ATOM 1173 O O . VAL A 1 154 ? 13.918 9.184 -22.241 1.00 94.69 154 VAL A O 1
ATOM 1176 N N . LEU A 1 155 ? 12.629 11.009 -21.980 1.00 94.00 155 LEU A N 1
ATOM 1177 C CA . LEU A 1 155 ? 11.751 10.771 -23.119 1.00 94.00 155 LEU A CA 1
ATOM 1178 C C . LEU A 1 155 ? 12.551 10.670 -24.425 1.00 94.00 155 LEU A C 1
ATOM 1180 O O . LEU A 1 155 ? 12.443 9.658 -25.111 1.00 94.00 155 LEU A O 1
ATOM 1184 N N . GLU A 1 156 ? 13.443 11.628 -24.709 1.00 93.75 156 GLU A N 1
ATOM 1185 C CA . GLU A 1 156 ? 14.304 11.565 -25.90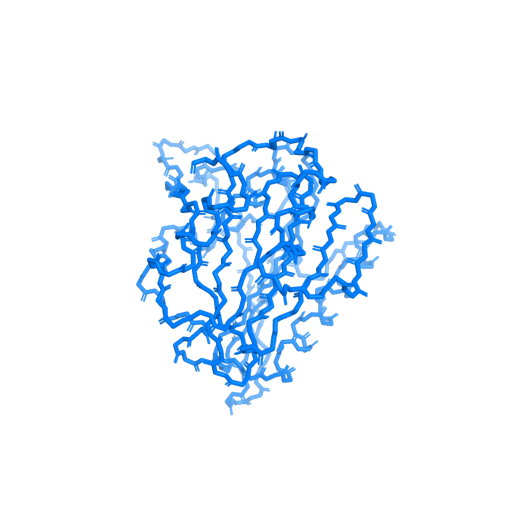2 1.00 93.75 156 GLU A CA 1
ATOM 1186 C C . GLU A 1 156 ? 15.146 10.281 -25.963 1.00 93.75 156 GLU A C 1
ATOM 1188 O O . GLU A 1 156 ? 15.377 9.729 -27.040 1.00 93.75 156 GLU A O 1
ATOM 1193 N N . LYS A 1 157 ? 15.653 9.803 -24.819 1.00 94.81 157 LYS A N 1
ATOM 1194 C CA . LYS A 1 157 ? 16.419 8.550 -24.758 1.00 94.81 157 LYS A CA 1
ATOM 1195 C C . LYS A 1 157 ? 15.533 7.338 -25.038 1.00 94.81 157 LYS A C 1
ATOM 1197 O O . LYS A 1 157 ? 15.950 6.457 -25.782 1.00 94.81 157 LYS A O 1
ATOM 1202 N N . VAL A 1 158 ? 14.336 7.297 -24.456 1.00 95.12 158 VAL A N 1
ATOM 1203 C CA . VAL A 1 158 ? 13.357 6.217 -24.655 1.00 95.12 158 VAL A CA 1
ATOM 1204 C C . VAL A 1 158 ? 12.941 6.133 -26.128 1.00 95.12 158 VAL A C 1
ATOM 1206 O O . VAL A 1 158 ? 12.990 5.051 -26.712 1.00 95.12 158 VAL A O 1
ATOM 1209 N N . GLU A 1 159 ? 12.650 7.266 -26.768 1.00 94.31 159 GLU A N 1
ATOM 1210 C CA . GLU A 1 159 ? 12.321 7.319 -28.199 1.00 94.31 159 GLU A CA 1
ATOM 1211 C C . GLU A 1 159 ? 13.503 6.901 -29.086 1.00 94.31 159 GLU A C 1
ATOM 1213 O O . GLU A 1 159 ? 13.330 6.128 -30.028 1.00 94.31 159 GLU A O 1
ATOM 1218 N N . LYS A 1 160 ? 14.734 7.332 -28.762 1.00 94.44 160 LYS A N 1
ATOM 1219 C CA . LYS A 1 160 ? 15.958 6.895 -29.470 1.00 94.44 160 LYS A CA 1
ATOM 1220 C C . LYS A 1 160 ? 16.199 5.388 -29.374 1.00 94.44 160 LYS A C 1
ATOM 1222 O O . LYS A 1 160 ? 16.819 4.820 -30.270 1.00 94.44 160 LYS A O 1
ATOM 1227 N N . LEU A 1 161 ? 15.725 4.747 -28.307 1.00 93.50 161 LEU A N 1
ATOM 1228 C CA . LEU A 1 161 ? 15.765 3.293 -28.141 1.00 93.50 161 LEU A CA 1
ATOM 1229 C C . LEU A 1 161 ? 14.647 2.569 -28.916 1.00 93.50 161 LEU A C 1
ATOM 1231 O O . LEU A 1 161 ? 14.612 1.341 -28.905 1.00 93.50 161 LEU A O 1
ATOM 1235 N N . GLY A 1 162 ? 13.768 3.300 -29.610 1.00 94.25 162 GLY A N 1
ATOM 1236 C CA . GLY A 1 162 ? 12.703 2.741 -30.444 1.00 94.25 162 GLY A CA 1
ATOM 1237 C C . GLY A 1 162 ? 11.407 2.426 -29.693 1.00 94.25 162 GLY A C 1
ATOM 1238 O O . GLY A 1 162 ? 10.595 1.652 -30.197 1.00 94.25 162 GLY A O 1
ATOM 1239 N N . TYR A 1 163 ? 11.213 2.997 -28.502 1.00 96.44 163 TYR A N 1
ATOM 1240 C CA . TYR A 1 163 ? 9.970 2.872 -27.741 1.00 96.44 163 TYR A CA 1
ATOM 1241 C C . TYR A 1 163 ? 9.002 4.004 -28.097 1.00 96.44 163 TYR A C 1
ATOM 1243 O O . TYR A 1 163 ? 9.391 5.167 -28.188 1.00 96.44 163 TYR A O 1
ATOM 1251 N N . GLU A 1 164 ? 7.727 3.663 -28.254 1.00 96.62 164 GLU A N 1
ATOM 1252 C CA . GLU A 1 164 ? 6.639 4.605 -28.506 1.00 96.62 164 GLU A CA 1
ATOM 1253 C C . GLU A 1 164 ? 6.068 5.117 -27.181 1.00 96.62 164 GLU A C 1
ATOM 1255 O O . GLU A 1 164 ? 5.686 4.333 -26.308 1.00 96.62 164 GLU A O 1
ATOM 1260 N N . VAL A 1 165 ? 5.976 6.437 -27.025 1.00 96.31 165 VAL A N 1
ATOM 1261 C CA . VAL A 1 165 ? 5.325 7.072 -25.873 1.00 96.31 165 VAL A CA 1
ATOM 1262 C C . VAL A 1 165 ? 3.834 7.211 -26.161 1.00 96.31 165 VAL A C 1
ATOM 1264 O O . VAL A 1 165 ? 3.437 7.945 -27.061 1.00 96.31 165 VAL A O 1
ATOM 1267 N N . PHE A 1 166 ? 2.998 6.536 -25.372 1.00 94.06 166 PHE A N 1
ATOM 1268 C CA . PHE A 1 166 ? 1.540 6.536 -25.571 1.00 94.06 166 PHE A CA 1
ATOM 1269 C C . PHE A 1 166 ? 0.778 7.346 -24.512 1.00 94.06 166 PHE A C 1
ATOM 1271 O O . PHE A 1 166 ? -0.416 7.603 -24.668 1.00 94.06 166 PHE A O 1
ATOM 1278 N N . ALA A 1 167 ? 1.440 7.746 -23.422 1.00 94.75 167 ALA A N 1
ATOM 1279 C CA . ALA A 1 167 ? 0.862 8.613 -22.401 1.00 94.75 167 ALA A CA 1
ATOM 1280 C C . ALA A 1 167 ? 1.931 9.534 -21.808 1.00 94.75 167 ALA A C 1
ATOM 1282 O O . ALA A 1 167 ? 3.017 9.083 -21.455 1.00 94.75 167 ALA A O 1
ATOM 1283 N N . GLN A 1 168 ? 1.612 10.818 -21.651 1.00 94.75 168 GLN A N 1
ATOM 1284 C CA . GLN A 1 168 ? 2.515 11.816 -21.084 1.00 94.75 168 GLN A CA 1
ATOM 1285 C C . GLN A 1 168 ? 1.730 12.822 -20.242 1.00 94.75 168 GLN A C 1
ATOM 1287 O O . GLN A 1 168 ? 0.662 13.287 -20.637 1.00 94.75 168 GLN A O 1
ATOM 1292 N N . GLY A 1 169 ? 2.278 13.181 -19.086 1.00 92.69 169 GLY A N 1
ATOM 1293 C CA . GLY A 1 169 ? 1.729 14.202 -18.208 1.00 92.69 169 GLY A CA 1
ATOM 1294 C C . GLY A 1 169 ? 2.812 14.914 -17.407 1.00 92.69 169 GLY A C 1
ATOM 1295 O O . GLY A 1 169 ? 4.004 14.650 -17.538 1.00 92.69 169 GLY A O 1
ATOM 1296 N N . MET A 1 170 ? 2.381 15.824 -16.536 1.00 92.75 170 MET A N 1
ATOM 1297 C CA . MET A 1 170 ? 3.284 16.644 -15.721 1.00 92.75 170 MET A CA 1
ATOM 1298 C C . MET A 1 170 ? 4.148 15.820 -14.751 1.00 92.75 170 MET A C 1
ATOM 1300 O O . MET A 1 170 ? 5.256 16.227 -14.413 1.00 92.75 170 MET A O 1
ATOM 1304 N N . LEU A 1 171 ? 3.635 14.679 -14.284 1.00 94.00 171 LEU A N 1
ATOM 1305 C CA . LEU A 1 171 ? 4.280 13.850 -13.262 1.00 94.00 171 LEU A CA 1
ATOM 1306 C C . LEU A 1 171 ? 5.026 12.640 -13.832 1.00 94.00 171 LEU A C 1
ATOM 1308 O O . LEU A 1 171 ? 5.679 11.937 -13.069 1.00 94.00 171 LEU A O 1
ATOM 1312 N N . GLY A 1 172 ? 4.941 12.380 -15.136 1.00 96.25 172 GLY A N 1
ATOM 1313 C CA . GLY A 1 172 ? 5.562 11.211 -15.748 1.00 96.25 172 GLY A CA 1
ATOM 1314 C C . GLY A 1 172 ? 5.018 10.888 -17.133 1.00 96.25 172 GLY A C 1
ATOM 1315 O O . GLY A 1 172 ? 4.118 11.560 -17.638 1.00 96.25 172 GLY A O 1
ATOM 1316 N N . PHE A 1 173 ? 5.564 9.841 -17.737 1.00 97.25 173 PHE A N 1
ATOM 1317 C CA . PHE A 1 173 ? 5.128 9.317 -19.030 1.00 97.25 173 PHE A CA 1
ATOM 1318 C C . PHE A 1 173 ? 5.195 7.789 -19.051 1.00 97.25 173 PHE A C 1
ATOM 1320 O O . PHE A 1 173 ? 5.900 7.181 -18.243 1.00 97.25 173 PHE A O 1
ATOM 1327 N N . SER A 1 174 ? 4.470 7.183 -19.988 1.00 97.62 174 SER A N 1
ATOM 1328 C CA . SER A 1 174 ? 4.460 5.745 -20.240 1.00 97.62 174 SER A CA 1
ATOM 1329 C C . SER A 1 174 ? 4.794 5.449 -21.695 1.00 97.62 174 SER A C 1
ATOM 1331 O O . SER A 1 174 ? 4.388 6.176 -22.604 1.00 97.62 174 SER A O 1
ATOM 1333 N N . PHE A 1 175 ? 5.522 4.359 -21.903 1.00 97.06 175 PHE A N 1
ATOM 1334 C CA . PHE A 1 175 ? 6.039 3.950 -23.199 1.00 97.06 175 PHE A CA 1
ATOM 1335 C C . PHE A 1 175 ? 5.895 2.441 -23.413 1.00 97.06 175 PHE A C 1
ATOM 1337 O O . PHE A 1 175 ? 5.780 1.670 -22.455 1.00 97.06 175 PHE A O 1
ATOM 1344 N N . VAL A 1 176 ? 5.907 2.021 -24.675 1.00 96.69 176 VAL A N 1
ATOM 1345 C CA . VAL A 1 176 ? 5.816 0.621 -25.102 1.00 96.69 176 VAL A CA 1
ATOM 1346 C C . VAL A 1 176 ? 6.759 0.354 -26.272 1.00 96.69 176 VAL A C 1
ATOM 1348 O O . VAL A 1 176 ? 6.936 1.191 -27.151 1.00 96.69 176 VAL A O 1
ATOM 1351 N N . GLY A 1 177 ? 7.408 -0.803 -26.256 1.00 93.81 177 GLY A N 1
ATOM 1352 C CA . GLY A 1 177 ? 8.323 -1.268 -27.288 1.00 93.81 177 GLY A CA 1
ATOM 1353 C C . GLY A 1 177 ? 7.684 -2.348 -28.150 1.00 93.81 177 GLY A C 1
ATOM 1354 O O . GLY A 1 177 ? 6.760 -3.051 -27.733 1.00 93.81 177 GLY A O 1
ATOM 1355 N N . SER A 1 178 ? 8.209 -2.510 -29.363 1.00 88.69 178 SER A N 1
ATOM 1356 C CA . SER A 1 178 ? 7.801 -3.586 -30.281 1.00 88.69 178 SER A CA 1
ATOM 1357 C C . SER A 1 178 ? 8.170 -4.988 -29.773 1.00 88.69 178 SER A C 1
ATOM 1359 O O . SER A 1 178 ? 7.559 -5.975 -30.176 1.00 88.69 178 SER A O 1
ATOM 1361 N N . ASP A 1 179 ? 9.122 -5.069 -28.844 1.00 87.62 179 ASP A N 1
ATOM 1362 C CA . ASP A 1 179 ? 9.500 -6.261 -28.077 1.00 87.62 179 ASP A CA 1
ATOM 1363 C C . ASP A 1 179 ? 8.468 -6.639 -26.992 1.00 87.62 179 ASP A C 1
ATOM 1365 O O . ASP A 1 179 ? 8.611 -7.658 -26.315 1.00 87.62 179 ASP A O 1
ATOM 1369 N N . GLY A 1 180 ? 7.413 -5.835 -26.825 1.00 86.56 180 GLY A N 1
ATOM 1370 C CA . GLY A 1 180 ? 6.368 -6.030 -25.827 1.00 86.56 180 GLY A CA 1
ATOM 1371 C C . GLY A 1 180 ? 6.746 -5.552 -24.424 1.00 86.56 180 GLY A C 1
ATOM 1372 O O . GLY A 1 180 ? 5.923 -5.710 -23.511 1.00 86.56 180 GLY A O 1
ATOM 1373 N N . VAL A 1 181 ? 7.939 -4.971 -24.247 1.00 92.62 181 VAL A N 1
ATOM 1374 C CA . VAL A 1 181 ? 8.339 -4.281 -23.018 1.00 92.62 181 VAL A CA 1
ATOM 1375 C C . VAL A 1 181 ? 7.569 -2.974 -22.924 1.00 92.62 181 VAL A C 1
ATOM 1377 O O . VAL A 1 181 ? 7.385 -2.260 -23.905 1.00 92.62 181 VAL A O 1
ATOM 1380 N N . LYS A 1 182 ? 7.121 -2.632 -21.724 1.00 94.81 182 LYS A N 1
ATOM 1381 C CA . LYS A 1 182 ? 6.490 -1.341 -21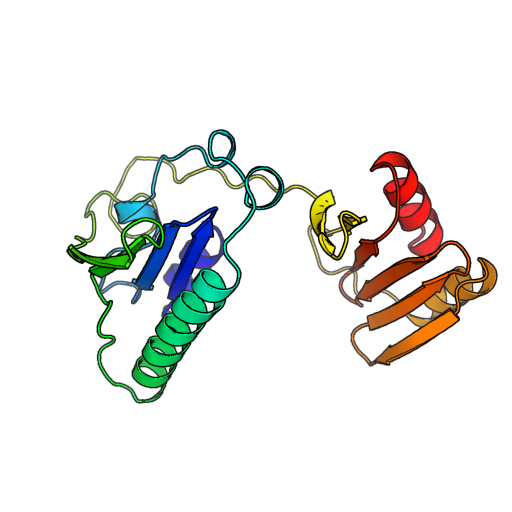.453 1.00 94.81 182 LYS A CA 1
ATOM 1382 C C . LYS A 1 182 ? 6.994 -0.791 -20.139 1.00 94.81 182 LYS A C 1
ATOM 1384 O O . LYS A 1 182 ? 7.421 -1.544 -19.264 1.00 94.81 182 LYS A O 1
ATOM 1389 N N . GLY A 1 183 ? 6.908 0.516 -19.984 1.00 95.62 183 GLY A N 1
ATOM 1390 C CA . GLY A 1 183 ? 7.285 1.134 -18.734 1.00 95.62 183 GLY A CA 1
ATOM 1391 C C . GLY A 1 183 ? 6.646 2.483 -18.509 1.00 95.62 183 GLY A C 1
ATOM 1392 O O . GLY A 1 183 ? 6.039 3.066 -19.404 1.00 95.62 183 GLY A O 1
ATOM 1393 N N . SER A 1 184 ? 6.799 2.956 -17.283 1.00 97.19 184 SER A N 1
ATOM 1394 C CA . SER A 1 184 ? 6.393 4.283 -16.850 1.00 97.19 184 SER A CA 1
ATOM 1395 C C . SER A 1 184 ? 7.529 4.902 -16.062 1.00 97.19 184 SER A C 1
ATOM 1397 O O . SER A 1 184 ? 8.076 4.253 -15.174 1.00 97.19 184 SER A O 1
ATOM 1399 N N . VAL A 1 185 ? 7.861 6.151 -16.365 1.00 97.06 185 VAL A N 1
ATOM 1400 C CA . VAL A 1 185 ? 8.857 6.931 -15.628 1.00 97.06 185 VAL A CA 1
ATOM 1401 C C . VAL A 1 185 ? 8.149 8.118 -14.999 1.00 97.06 185 VAL A C 1
ATOM 1403 O O . VAL A 1 185 ? 7.482 8.891 -15.691 1.00 97.06 185 VAL A O 1
ATOM 1406 N N . LEU A 1 186 ? 8.294 8.262 -13.686 1.00 96.75 186 LEU A N 1
ATOM 1407 C CA . LEU A 1 186 ? 7.753 9.378 -12.924 1.00 96.75 186 LEU A CA 1
ATOM 1408 C C . LEU A 1 186 ? 8.831 10.416 -12.643 1.00 96.75 186 LEU A C 1
ATOM 1410 O O . LEU A 1 186 ? 10.004 10.096 -12.476 1.00 96.75 186 LEU A O 1
ATOM 1414 N N . LYS A 1 187 ? 8.406 11.670 -12.502 1.00 95.31 187 LYS A N 1
ATOM 1415 C CA . LYS A 1 187 ? 9.265 12.811 -12.172 1.00 95.31 187 LYS A CA 1
ATOM 1416 C C . LYS A 1 187 ? 10.008 12.635 -10.836 1.00 95.31 187 LYS A C 1
ATOM 1418 O O . LYS A 1 187 ? 11.082 13.190 -10.643 1.00 95.31 187 LYS A O 1
ATOM 1423 N N . SER A 1 188 ? 9.479 11.812 -9.935 1.00 94.62 188 SER A N 1
ATOM 1424 C CA . SER A 1 188 ? 10.156 11.425 -8.694 1.00 94.62 188 SER A CA 1
ATOM 1425 C C . SER A 1 188 ? 11.372 10.514 -8.903 1.00 94.62 188 SER A C 1
ATOM 1427 O O . SER A 1 188 ? 12.112 10.283 -7.956 1.00 94.62 188 SER A O 1
ATOM 1429 N N . GLY A 1 189 ? 11.581 9.979 -10.109 1.00 93.69 189 GLY A N 1
ATOM 1430 C CA . GLY A 1 189 ? 12.578 8.947 -10.399 1.00 93.69 189 GLY A CA 1
ATOM 1431 C C . GLY A 1 189 ? 12.038 7.521 -10.272 1.00 93.69 189 GLY A C 1
ATOM 1432 O O . GLY A 1 189 ? 12.710 6.582 -10.691 1.00 93.69 189 GLY A O 1
ATOM 1433 N N . ILE A 1 190 ? 10.813 7.342 -9.760 1.00 95.88 190 ILE A N 1
ATOM 1434 C CA . ILE A 1 190 ? 10.160 6.030 -9.752 1.00 95.88 190 ILE A CA 1
ATOM 1435 C C . ILE A 1 190 ? 9.984 5.560 -11.193 1.00 95.88 190 IL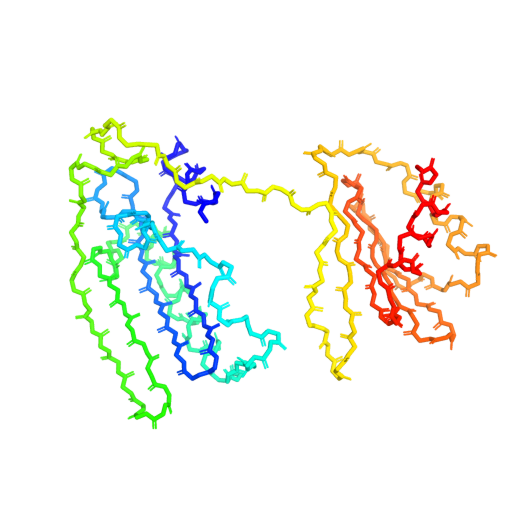E A C 1
ATOM 1437 O O . ILE A 1 190 ? 9.385 6.258 -12.014 1.00 95.88 190 ILE A O 1
ATOM 1441 N N . THR A 1 191 ? 10.463 4.354 -11.476 1.00 96.75 191 THR A N 1
ATOM 1442 C CA . THR A 1 191 ? 10.354 3.746 -12.800 1.00 96.75 191 THR A CA 1
ATOM 1443 C C . THR A 1 191 ? 9.763 2.355 -12.684 1.00 96.75 191 THR A C 1
ATOM 1445 O O . THR A 1 191 ? 10.229 1.532 -11.908 1.00 96.75 191 THR A O 1
ATOM 1448 N N . ILE A 1 192 ? 8.735 2.077 -13.474 1.00 96.12 192 ILE A N 1
ATOM 1449 C CA . ILE A 1 192 ? 8.058 0.783 -13.519 1.00 96.12 192 ILE A CA 1
ATOM 1450 C C . ILE A 1 192 ? 8.354 0.178 -14.881 1.00 96.12 192 ILE A C 1
ATOM 1452 O O . ILE A 1 192 ? 8.043 0.803 -15.890 1.00 96.12 192 ILE A O 1
ATOM 1456 N N . LEU A 1 193 ? 8.937 -1.017 -14.922 1.00 96.00 193 LEU A N 1
ATOM 1457 C CA . LEU A 1 193 ? 9.261 -1.733 -16.155 1.00 96.00 193 LEU A CA 1
ATOM 1458 C C . LEU A 1 193 ? 8.586 -3.103 -16.159 1.00 96.00 193 LEU A C 1
ATOM 1460 O O . LEU A 1 193 ? 8.801 -3.897 -15.249 1.00 96.00 193 LEU A O 1
ATOM 1464 N N . GLU A 1 194 ? 7.812 -3.411 -17.193 1.00 94.56 194 GLU A N 1
ATOM 1465 C CA . GLU A 1 194 ? 7.142 -4.699 -17.379 1.00 94.56 194 GLU A CA 1
ATOM 1466 C C . GLU A 1 194 ? 7.641 -5.394 -18.647 1.00 94.56 194 GLU A C 1
ATOM 1468 O O . GLU A 1 194 ? 7.782 -4.768 -19.698 1.00 94.56 194 GLU A O 1
ATOM 1473 N N . GLY A 1 195 ? 7.843 -6.712 -18.562 1.00 90.50 195 GLY A N 1
ATOM 1474 C CA . GLY A 1 195 ? 8.204 -7.555 -19.709 1.00 90.50 195 GLY A CA 1
ATOM 1475 C C . GLY A 1 195 ? 9.687 -7.921 -19.790 1.00 90.50 195 GLY A C 1
ATOM 1476 O O . GLY A 1 195 ? 10.076 -8.680 -20.672 1.00 90.50 195 GLY A O 1
ATOM 1477 N N . PHE A 1 196 ? 10.513 -7.449 -18.854 1.00 91.38 196 PHE A N 1
ATOM 1478 C CA . PHE A 1 196 ? 11.897 -7.907 -18.731 1.00 91.38 196 PHE A CA 1
ATOM 1479 C C . PHE A 1 196 ? 11.969 -9.304 -18.109 1.00 91.38 196 PHE A C 1
ATOM 1481 O O . PHE A 1 196 ? 11.280 -9.613 -17.138 1.00 91.38 196 PHE A O 1
ATOM 1488 N N . ASN A 1 197 ? 12.863 -10.144 -18.633 1.00 87.12 197 ASN A N 1
ATOM 1489 C CA . ASN A 1 197 ? 13.025 -11.517 -18.152 1.00 87.12 197 ASN A CA 1
ATOM 1490 C C . ASN A 1 197 ? 13.859 -11.616 -16.874 1.00 87.12 197 ASN A C 1
ATOM 1492 O O . ASN A 1 197 ? 13.727 -12.603 -16.155 1.00 87.12 197 ASN A O 1
ATOM 1496 N N . THR A 1 198 ? 14.730 -10.642 -16.589 1.00 90.25 198 THR A N 1
ATOM 1497 C CA . THR A 1 198 ? 15.619 -10.650 -15.415 1.00 90.25 198 THR A CA 1
ATOM 1498 C C . THR A 1 198 ? 15.779 -9.258 -14.814 1.00 90.25 198 THR A C 1
ATOM 1500 O O . THR A 1 198 ? 15.749 -8.260 -15.541 1.00 90.25 198 THR A O 1
ATOM 1503 N N . ARG A 1 199 ? 16.052 -9.205 -13.502 1.00 90.88 199 ARG A N 1
ATOM 1504 C CA . ARG A 1 199 ? 16.383 -7.964 -12.784 1.00 90.88 199 ARG A CA 1
ATOM 1505 C C . ARG A 1 199 ? 17.542 -7.229 -13.457 1.00 90.88 199 ARG A C 1
ATOM 1507 O O . ARG A 1 199 ? 17.419 -6.052 -13.750 1.00 90.88 199 ARG A O 1
ATOM 1514 N N . ASP A 1 200 ? 18.609 -7.937 -13.825 1.00 93.56 200 ASP A N 1
ATOM 1515 C CA . ASP A 1 200 ? 19.796 -7.340 -14.457 1.00 93.56 200 ASP A CA 1
ATOM 1516 C C . ASP A 1 200 ? 19.508 -6.668 -15.804 1.00 93.56 200 ASP A C 1
ATOM 1518 O O . ASP A 1 200 ? 20.143 -5.674 -16.164 1.00 93.56 200 ASP A O 1
ATOM 1522 N N . SER A 1 201 ? 18.588 -7.227 -16.598 1.00 93.50 201 SER A N 1
ATOM 1523 C CA . SER A 1 201 ? 18.181 -6.610 -17.866 1.00 93.50 201 SER A CA 1
ATOM 1524 C C . SER A 1 201 ? 17.375 -5.330 -17.633 1.00 93.50 201 SER A C 1
ATOM 1526 O O . SER A 1 201 ? 17.668 -4.313 -18.260 1.00 93.50 201 SER A O 1
ATOM 1528 N N . ALA A 1 202 ? 16.453 -5.351 -16.664 1.00 94.06 202 ALA A N 1
ATOM 1529 C CA . ALA A 1 202 ? 15.681 -4.181 -16.264 1.00 94.06 202 ALA A CA 1
ATOM 1530 C C . ALA A 1 202 ? 16.583 -3.084 -15.672 1.00 94.06 202 ALA A C 1
ATOM 1532 O O . ALA A 1 202 ? 16.456 -1.922 -16.046 1.00 94.06 202 ALA A O 1
ATOM 1533 N N . THR A 1 203 ? 17.547 -3.442 -14.816 1.00 94.75 203 THR A N 1
ATOM 1534 C CA . THR A 1 203 ? 18.481 -2.490 -14.192 1.00 94.75 203 THR A CA 1
ATOM 1535 C C . THR A 1 203 ? 19.364 -1.802 -15.225 1.00 94.75 203 THR A C 1
ATOM 1537 O O . THR A 1 203 ? 19.539 -0.588 -15.174 1.00 94.75 203 THR A O 1
ATOM 1540 N N . ARG A 1 204 ? 19.887 -2.546 -16.208 1.00 94.50 204 ARG A N 1
ATOM 1541 C CA . ARG A 1 204 ? 20.676 -1.953 -17.301 1.00 94.50 204 ARG A CA 1
ATOM 1542 C C . ARG A 1 204 ? 19.847 -1.003 -18.157 1.00 94.50 204 ARG A C 1
ATOM 1544 O O . ARG A 1 204 ? 20.343 0.052 -18.543 1.00 94.50 204 ARG A O 1
ATOM 1551 N N . PHE A 1 205 ? 18.595 -1.361 -18.438 1.00 94.69 205 PHE A N 1
ATOM 1552 C CA . PHE A 1 205 ? 17.684 -0.482 -19.161 1.00 94.69 205 PHE A CA 1
ATOM 1553 C C . PHE A 1 205 ? 17.396 0.802 -18.372 1.00 94.69 205 PHE A C 1
ATOM 1555 O O . PHE A 1 205 ? 17.555 1.895 -18.911 1.00 94.69 205 PHE A O 1
ATOM 1562 N N . HIS A 1 206 ? 17.056 0.670 -17.087 1.00 95.06 206 HIS A N 1
ATOM 1563 C CA . HIS A 1 206 ? 16.825 1.783 -16.166 1.00 95.06 206 HIS A CA 1
ATOM 1564 C C . HIS A 1 206 ? 18.020 2.748 -16.112 1.00 95.06 206 HIS A C 1
ATOM 1566 O O . HIS A 1 206 ? 17.854 3.949 -16.325 1.00 95.06 206 HIS A O 1
ATOM 1572 N N . ALA A 1 207 ? 19.230 2.219 -15.905 1.00 92.69 207 ALA A N 1
ATOM 1573 C CA . ALA A 1 207 ? 20.469 2.998 -15.880 1.00 92.69 207 ALA A CA 1
ATOM 1574 C C . ALA A 1 207 ? 20.699 3.767 -17.192 1.00 92.69 207 ALA A C 1
ATOM 1576 O O . ALA A 1 207 ? 21.057 4.943 -17.184 1.00 92.69 207 ALA A O 1
ATOM 1577 N N . ASN A 1 208 ? 20.414 3.140 -18.338 1.00 92.44 208 ASN A N 1
ATOM 1578 C CA . ASN A 1 208 ? 20.552 3.780 -19.646 1.00 92.44 208 ASN A CA 1
ATOM 1579 C C . ASN A 1 208 ? 19.613 4.995 -19.797 1.00 92.44 208 ASN A C 1
ATOM 1581 O O . ASN A 1 208 ? 20.041 6.094 -20.180 1.00 92.44 208 ASN A O 1
ATOM 1585 N N . ILE A 1 209 ? 18.334 4.830 -19.439 1.00 92.19 209 ILE A N 1
ATOM 1586 C CA . ILE A 1 209 ? 17.339 5.897 -19.606 1.00 92.19 209 ILE A CA 1
ATOM 1587 C C . ILE A 1 209 ? 17.520 7.025 -18.579 1.00 92.19 209 ILE A C 1
ATOM 1589 O O . ILE A 1 209 ? 17.451 8.197 -18.951 1.00 92.19 209 ILE A O 1
ATOM 1593 N N . LEU A 1 210 ? 17.859 6.718 -17.325 1.00 88.31 210 LEU A N 1
ATOM 1594 C CA . LEU A 1 210 ? 17.995 7.730 -16.269 1.00 88.31 210 LEU A CA 1
ATOM 1595 C C . LEU A 1 210 ? 19.412 8.297 -16.115 1.00 88.31 210 LEU A C 1
ATOM 1597 O O . LEU A 1 210 ? 19.564 9.387 -15.575 1.00 88.31 210 LEU A O 1
ATOM 1601 N N . GLY A 1 211 ? 20.433 7.662 -16.699 1.00 70.81 211 GLY A N 1
ATOM 1602 C CA . GLY A 1 211 ? 21.814 8.162 -16.669 1.00 70.81 211 GLY A CA 1
ATOM 1603 C C . GLY A 1 211 ? 22.507 8.029 -15.310 1.00 70.81 211 GLY A C 1
ATOM 1604 O O . GLY A 1 211 ? 23.403 8.820 -15.026 1.00 70.81 211 GLY A O 1
ATOM 1605 N N . SER A 1 212 ? 22.072 7.066 -14.496 1.00 54.41 212 SER A N 1
ATOM 1606 C CA . SER A 1 212 ? 22.645 6.683 -13.198 1.00 54.41 212 SER A CA 1
ATOM 1607 C C . SER A 1 212 ? 23.548 5.464 -13.328 1.00 54.41 212 SER A C 1
ATOM 1609 O O . SER A 1 212 ? 23.057 4.484 -13.939 1.00 54.41 212 SER A O 1
#